Protein AF-A0A9E6ZJA0-F1 (afdb_monomer_lite)

Structure (mmCIF, N/CA/C/O backbone):
data_AF-A0A9E6ZJA0-F1
#
_entry.id   AF-A0A9E6ZJA0-F1
#
loop_
_atom_site.group_PDB
_atom_site.id
_atom_site.type_symbol
_atom_site.label_atom_id
_atom_site.label_alt_id
_atom_site.label_comp_id
_atom_site.label_asym_id
_atom_site.label_entity_id
_atom_site.label_seq_id
_atom_site.pdbx_PDB_ins_code
_atom_site.Cartn_x
_atom_site.Cartn_y
_atom_site.Cartn_z
_atom_site.occupancy
_atom_site.B_iso_or_equiv
_atom_site.auth_seq_id
_atom_site.auth_comp_id
_atom_site.auth_asym_id
_atom_site.auth_atom_id
_atom_site.pdbx_PDB_model_num
ATOM 1 N N . MET A 1 1 ? 57.003 -18.122 -49.311 1.00 46.41 1 MET A N 1
ATOM 2 C CA . MET A 1 1 ? 56.482 -16.738 -49.255 1.00 46.41 1 MET A CA 1
ATOM 3 C C . MET A 1 1 ? 54.971 -16.793 -49.379 1.00 46.41 1 MET A C 1
ATOM 5 O O . MET A 1 1 ? 54.481 -17.185 -50.429 1.00 46.41 1 MET A O 1
ATOM 9 N N . ILE A 1 2 ? 54.233 -16.477 -48.312 1.00 55.81 2 ILE A N 1
ATOM 10 C CA . ILE A 1 2 ? 52.779 -16.294 -48.418 1.00 55.81 2 ILE A CA 1
ATOM 11 C C . ILE A 1 2 ? 52.575 -15.003 -49.224 1.00 55.81 2 ILE A C 1
ATOM 13 O O . ILE A 1 2 ? 53.172 -13.986 -48.861 1.00 55.81 2 ILE A O 1
ATOM 17 N N . PRO A 1 3 ? 51.818 -15.018 -50.333 1.00 56.03 3 PRO A N 1
ATOM 18 C CA . PRO A 1 3 ? 51.667 -13.834 -51.165 1.00 56.03 3 PRO A CA 1
ATOM 19 C C . PRO A 1 3 ? 51.008 -12.718 -50.347 1.00 56.03 3 PRO A C 1
ATOM 21 O O . PRO A 1 3 ? 49.941 -12.914 -49.764 1.00 56.03 3 PRO A O 1
ATOM 24 N N . LEU A 1 4 ? 51.641 -11.539 -50.311 1.00 57.25 4 LEU A N 1
ATOM 25 C CA . LEU A 1 4 ? 51.172 -10.354 -49.574 1.00 57.25 4 LEU A CA 1
ATOM 26 C C . LEU A 1 4 ? 49.698 -10.026 -49.897 1.00 57.25 4 LEU A C 1
ATOM 28 O O . LEU A 1 4 ? 48.937 -9.599 -49.032 1.00 57.25 4 LEU A O 1
ATOM 32 N N . SER A 1 5 ? 49.269 -10.303 -51.132 1.00 59.22 5 SER A N 1
ATOM 33 C CA . SER A 1 5 ? 47.895 -10.121 -51.607 1.00 59.22 5 SER A CA 1
ATOM 34 C C . SER A 1 5 ? 46.865 -11.015 -50.904 1.00 59.22 5 SER A C 1
ATOM 36 O O . SER A 1 5 ? 45.734 -10.574 -50.698 1.00 59.22 5 SER A O 1
ATOM 38 N N . ALA A 1 6 ? 47.231 -12.230 -50.482 1.00 58.88 6 ALA A N 1
ATOM 39 C CA . ALA A 1 6 ? 46.347 -13.116 -49.720 1.00 58.88 6 ALA A CA 1
ATOM 40 C C . ALA A 1 6 ? 46.168 -12.631 -48.271 1.00 58.88 6 ALA A C 1
ATOM 42 O O . ALA A 1 6 ? 45.071 -12.714 -47.721 1.00 58.88 6 ALA A O 1
ATOM 43 N N . VAL A 1 7 ? 47.213 -12.042 -47.681 1.00 60.38 7 VAL A N 1
ATOM 44 C CA . VAL A 1 7 ? 47.170 -11.462 -46.328 1.00 60.38 7 VAL A CA 1
ATOM 45 C C . VAL A 1 7 ? 46.269 -10.218 -46.294 1.00 60.38 7 VAL A C 1
ATOM 47 O O . VAL A 1 7 ? 45.376 -10.132 -45.451 1.00 60.38 7 VAL A O 1
ATOM 50 N N . PHE A 1 8 ? 46.402 -9.301 -47.261 1.00 60.31 8 PHE A N 1
ATOM 51 C CA . PHE A 1 8 ? 45.548 -8.103 -47.357 1.00 60.31 8 PHE A CA 1
ATOM 52 C C . PHE A 1 8 ? 44.067 -8.417 -47.629 1.00 60.31 8 PHE A C 1
ATOM 54 O O . PHE A 1 8 ? 43.180 -7.737 -47.106 1.00 60.31 8 PHE A O 1
ATOM 61 N N . LYS A 1 9 ? 43.773 -9.460 -48.419 1.00 62.06 9 LYS A N 1
ATOM 62 C CA . LYS A 1 9 ? 42.392 -9.873 -48.723 1.00 62.06 9 LYS A CA 1
ATOM 63 C C . LYS A 1 9 ? 41.687 -10.448 -47.488 1.00 62.06 9 LYS A C 1
ATOM 65 O O . LYS A 1 9 ? 40.522 -10.130 -47.253 1.00 62.06 9 LYS A O 1
ATOM 70 N N . ASN A 1 10 ? 42.418 -11.199 -46.663 1.00 66.88 10 ASN A N 1
ATOM 71 C CA . ASN A 1 10 ? 41.922 -11.741 -45.397 1.00 66.88 10 ASN A CA 1
ATOM 72 C C . ASN A 1 10 ? 41.727 -10.650 -44.332 1.00 66.88 10 ASN A C 1
ATOM 74 O O . ASN A 1 10 ? 40.734 -10.680 -43.613 1.00 66.88 10 ASN A O 1
ATOM 78 N N . ILE A 1 11 ? 42.596 -9.633 -44.283 1.00 74.69 11 ILE A N 1
ATOM 79 C CA . ILE A 1 11 ? 42.425 -8.471 -43.389 1.00 74.69 11 ILE A CA 1
ATOM 80 C C . ILE A 1 11 ? 41.169 -7.670 -43.755 1.00 74.69 11 ILE A C 1
ATOM 82 O O . ILE A 1 11 ? 40.387 -7.312 -42.875 1.00 74.69 11 ILE A O 1
ATOM 86 N N . LYS A 1 12 ? 40.935 -7.425 -45.052 1.00 75.00 12 LYS A N 1
ATOM 87 C CA . LYS A 1 12 ? 39.738 -6.710 -45.521 1.00 75.00 12 LYS A CA 1
ATOM 88 C C . LYS A 1 12 ? 38.454 -7.479 -45.190 1.00 75.00 12 LYS A C 1
ATOM 90 O O . LYS A 1 12 ? 37.475 -6.864 -44.779 1.00 75.00 12 LYS A O 1
ATOM 95 N N . LEU A 1 13 ? 38.458 -8.807 -45.334 1.00 78.19 13 LEU A N 1
ATOM 96 C CA . LEU A 1 13 ? 37.321 -9.657 -44.968 1.00 78.19 13 LEU A CA 1
ATOM 97 C C . LEU A 1 13 ? 37.060 -9.631 -43.451 1.00 78.19 13 LEU A C 1
ATOM 99 O O . LEU A 1 13 ? 35.929 -9.388 -43.034 1.00 78.19 13 LEU A O 1
ATOM 103 N N . SER A 1 14 ? 38.101 -9.798 -42.630 1.00 79.75 14 SER A N 1
ATOM 104 C CA . SER A 1 14 ? 37.996 -9.723 -41.166 1.00 79.75 14 SER A CA 1
ATOM 105 C C . SER A 1 14 ? 37.494 -8.359 -40.689 1.00 79.75 14 SER A C 1
ATOM 107 O O . SER A 1 14 ? 36.664 -8.299 -39.785 1.00 79.75 14 SER A O 1
ATOM 109 N N . PHE A 1 15 ? 37.921 -7.266 -41.330 1.00 86.50 15 PHE A N 1
ATOM 110 C CA . PHE A 1 15 ? 37.422 -5.922 -41.039 1.00 86.50 15 PHE A CA 1
ATOM 111 C C . PHE A 1 15 ? 35.909 -5.802 -41.274 1.00 86.50 15 PHE A C 1
ATOM 113 O O . PHE A 1 15 ? 35.199 -5.309 -40.403 1.00 86.50 15 PHE A O 1
ATOM 120 N N . TRP A 1 16 ? 35.393 -6.302 -42.403 1.00 87.06 16 TRP A N 1
ATOM 121 C CA . TRP A 1 16 ? 33.950 -6.284 -42.683 1.00 87.06 16 TRP A CA 1
ATOM 122 C C . TRP A 1 16 ? 33.142 -7.150 -41.712 1.00 87.06 16 TRP A C 1
ATOM 124 O O . TRP A 1 16 ? 32.035 -6.764 -41.333 1.00 87.06 16 TRP A O 1
ATOM 134 N N . ILE A 1 17 ? 33.693 -8.284 -41.271 1.00 86.00 17 ILE A N 1
ATOM 135 C CA . ILE A 1 17 ? 33.058 -9.145 -40.261 1.00 86.00 17 ILE A CA 1
ATOM 136 C C . ILE A 1 17 ? 32.981 -8.416 -38.914 1.00 86.00 17 ILE A C 1
ATOM 138 O O . ILE A 1 17 ? 31.901 -8.324 -38.331 1.00 86.00 17 ILE A O 1
ATOM 142 N N . VAL A 1 18 ? 34.091 -7.836 -38.446 1.00 88.62 18 VAL A N 1
ATOM 143 C CA . VAL A 1 18 ? 34.135 -7.067 -37.189 1.00 88.62 18 VAL A CA 1
ATOM 144 C C . VAL A 1 18 ? 33.213 -5.848 -37.257 1.00 88.62 18 VAL A C 1
ATOM 146 O O . VAL A 1 18 ? 32.468 -5.595 -36.313 1.00 88.62 18 VAL A O 1
ATOM 149 N N . LEU A 1 19 ? 33.194 -5.137 -38.387 1.00 91.44 19 LEU A N 1
ATOM 150 C CA . LEU A 1 19 ? 32.303 -3.99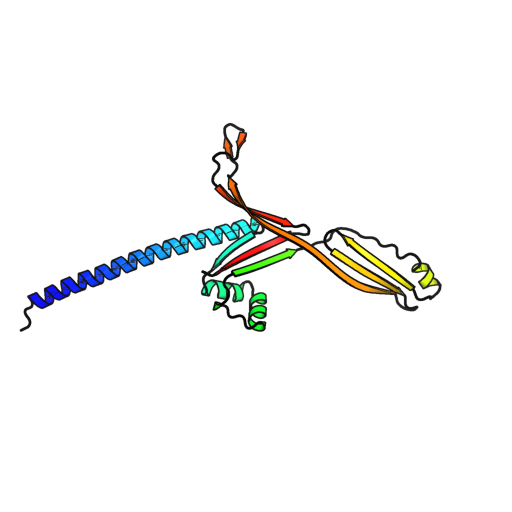8 -38.606 1.00 91.44 19 LEU A CA 1
ATOM 151 C C . LEU A 1 19 ? 30.828 -4.420 -38.569 1.00 91.44 19 LEU A C 1
ATOM 153 O O . LEU A 1 19 ? 30.016 -3.750 -37.939 1.00 91.44 19 LEU A O 1
ATOM 157 N N . SER A 1 20 ? 30.481 -5.553 -39.183 1.00 86.69 20 SER A N 1
ATOM 158 C CA . SER A 1 20 ? 29.110 -6.081 -39.166 1.00 86.69 20 SER A CA 1
ATOM 159 C C . SER A 1 20 ? 28.668 -6.471 -37.752 1.00 86.69 20 SER A C 1
ATOM 161 O O . SER A 1 20 ? 27.558 -6.135 -37.340 1.00 86.69 20 SER A O 1
ATOM 163 N N . ILE A 1 21 ? 29.548 -7.114 -36.974 1.00 90.75 21 ILE A N 1
ATOM 164 C CA . ILE A 1 21 ? 29.293 -7.444 -35.562 1.00 90.75 21 ILE A CA 1
ATOM 165 C C . ILE A 1 21 ? 29.108 -6.164 -34.736 1.00 90.75 21 ILE A C 1
ATOM 167 O O . ILE A 1 21 ? 28.157 -6.074 -33.957 1.00 90.75 21 ILE A O 1
ATOM 171 N N . ALA A 1 22 ? 29.967 -5.161 -34.938 1.00 89.88 22 ALA A N 1
ATOM 172 C CA . ALA A 1 22 ? 29.883 -3.881 -34.242 1.00 89.88 22 ALA A CA 1
ATOM 173 C C . ALA A 1 22 ? 28.570 -3.144 -34.553 1.00 89.88 22 ALA A C 1
ATOM 175 O O . ALA A 1 22 ? 27.916 -2.656 -33.633 1.00 89.88 22 ALA A O 1
ATOM 176 N N . ILE A 1 23 ? 28.138 -3.124 -35.819 1.00 92.19 23 ILE A N 1
ATOM 177 C CA . ILE A 1 23 ? 26.865 -2.515 -36.236 1.00 92.19 23 ILE A CA 1
ATOM 178 C C . ILE A 1 23 ? 25.678 -3.219 -35.565 1.00 92.19 23 ILE A C 1
ATOM 180 O O . ILE A 1 23 ? 24.815 -2.554 -34.992 1.00 92.19 23 ILE A O 1
ATOM 184 N N . VAL A 1 24 ? 25.636 -4.556 -35.585 1.00 91.44 24 VAL A N 1
ATOM 185 C CA . VAL A 1 24 ? 24.548 -5.326 -34.952 1.00 91.44 24 VAL A CA 1
ATOM 186 C C . VAL A 1 24 ? 24.507 -5.093 -33.442 1.00 91.44 24 VAL A C 1
ATOM 188 O O . VAL A 1 24 ? 23.425 -4.924 -32.876 1.00 91.44 24 VAL A O 1
ATOM 191 N N . TRP A 1 25 ? 25.670 -5.058 -32.787 1.00 93.38 25 TRP A N 1
ATOM 192 C CA . TRP A 1 25 ? 25.763 -4.773 -31.357 1.00 93.38 25 TRP A CA 1
ATOM 193 C C . TRP A 1 25 ? 25.255 -3.366 -31.031 1.00 93.38 25 TRP A C 1
ATOM 195 O O . TRP A 1 25 ? 24.438 -3.212 -30.127 1.00 93.38 25 TRP A O 1
ATOM 205 N N . PHE A 1 26 ? 25.639 -2.364 -31.827 1.00 92.69 26 PHE A N 1
ATOM 206 C CA . PHE A 1 26 ? 25.205 -0.980 -31.637 1.00 92.69 26 PHE A CA 1
ATOM 207 C C . PHE A 1 26 ? 23.689 -0.814 -31.809 1.00 92.69 26 PHE A C 1
ATOM 209 O O . PHE A 1 26 ? 23.050 -0.111 -31.030 1.00 92.69 26 PHE A O 1
ATOM 216 N N . ILE A 1 27 ? 23.088 -1.498 -32.789 1.00 91.75 27 ILE A N 1
ATOM 217 C CA . ILE A 1 27 ? 21.630 -1.478 -32.995 1.00 91.75 27 ILE A CA 1
ATOM 218 C C . ILE A 1 27 ? 20.907 -2.106 -31.798 1.00 91.75 27 ILE A C 1
ATOM 220 O O . ILE A 1 27 ? 19.935 -1.531 -31.304 1.00 91.75 27 ILE A O 1
ATOM 224 N N . LYS A 1 28 ? 21.381 -3.261 -31.312 1.00 91.00 28 LYS A N 1
ATOM 225 C CA . LYS A 1 28 ? 20.793 -3.924 -30.137 1.00 91.00 28 L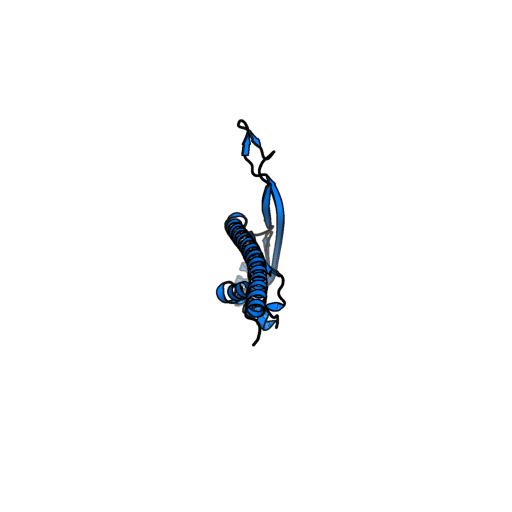YS A CA 1
ATOM 226 C C . LYS A 1 28 ? 20.926 -3.075 -28.874 1.00 91.00 28 LYS A C 1
ATOM 228 O O . LYS A 1 28 ? 19.946 -2.922 -28.150 1.00 91.00 28 LYS A O 1
ATOM 233 N N . ASP A 1 29 ? 22.100 -2.498 -28.634 1.00 91.00 29 ASP A N 1
ATOM 234 C CA . ASP A 1 29 ? 22.351 -1.617 -27.489 1.00 91.00 29 ASP A CA 1
ATOM 235 C C . ASP A 1 29 ? 21.459 -0.366 -27.538 1.00 91.00 29 ASP A C 1
ATOM 237 O O . ASP A 1 29 ? 20.836 0.017 -26.547 1.00 91.00 29 ASP A O 1
ATOM 241 N N . TYR A 1 30 ? 21.303 0.227 -28.724 1.00 91.56 30 TYR A N 1
ATOM 242 C CA . TYR A 1 30 ? 20.422 1.373 -28.924 1.00 91.56 30 TYR A CA 1
ATOM 243 C C . TYR A 1 30 ? 18.945 1.039 -28.660 1.00 91.56 30 TYR A C 1
ATOM 245 O O . TYR A 1 30 ? 18.252 1.795 -27.974 1.00 91.56 30 TYR A O 1
ATOM 253 N N . GLN A 1 31 ? 18.461 -0.107 -29.152 1.00 90.56 31 GLN A N 1
ATOM 254 C CA . GLN A 1 31 ? 17.100 -0.577 -28.868 1.00 90.56 31 GLN A CA 1
ATOM 255 C C . GLN A 1 31 ? 16.888 -0.805 -27.367 1.00 90.56 31 GLN A C 1
ATOM 257 O O . GLN A 1 31 ? 15.892 -0.333 -26.814 1.00 90.56 31 GLN A O 1
ATOM 262 N N . HIS A 1 32 ? 17.854 -1.437 -26.698 1.00 88.62 32 HIS A N 1
ATOM 263 C CA . HIS A 1 32 ? 17.796 -1.685 -25.260 1.00 88.62 32 HIS A CA 1
ATOM 264 C C . HIS A 1 32 ? 17.711 -0.382 -24.451 1.00 88.62 32 HIS A C 1
ATOM 266 O O . HIS A 1 32 ? 16.842 -0.243 -23.590 1.00 88.62 32 HIS A O 1
ATOM 272 N N . LYS A 1 33 ? 18.534 0.618 -24.790 1.00 88.81 33 LYS A N 1
ATOM 273 C CA . LYS A 1 33 ? 18.505 1.947 -24.153 1.00 88.81 33 LYS A CA 1
ATOM 274 C C . LYS A 1 33 ? 17.154 2.639 -24.303 1.00 88.81 33 LYS A C 1
ATOM 276 O O . LYS A 1 33 ? 16.653 3.236 -23.352 1.00 88.81 33 LYS A O 1
ATOM 281 N N . ILE A 1 34 ? 16.533 2.551 -25.480 1.00 90.44 34 ILE A N 1
ATOM 282 C CA . ILE A 1 34 ? 15.198 3.124 -25.700 1.00 90.44 34 ILE A CA 1
ATOM 283 C C . ILE A 1 34 ? 14.155 2.448 -24.804 1.00 90.44 34 ILE A C 1
ATOM 285 O O . ILE A 1 34 ? 13.274 3.126 -24.269 1.00 90.44 34 ILE A O 1
ATOM 289 N N . GLU A 1 35 ? 14.218 1.127 -24.654 1.00 88.94 35 GLU A N 1
ATOM 290 C CA . GLU A 1 35 ? 13.301 0.382 -23.789 1.00 88.94 35 GLU A CA 1
ATOM 291 C C . GLU A 1 35 ? 13.492 0.725 -22.310 1.00 88.94 35 GLU A C 1
ATOM 293 O O . GLU A 1 35 ? 12.502 0.951 -21.608 1.00 88.94 35 GLU A O 1
ATOM 298 N N . GLU A 1 36 ? 14.737 0.838 -21.844 1.00 87.12 36 GLU A N 1
ATOM 299 C CA . GLU A 1 36 ? 15.029 1.252 -20.468 1.00 87.12 36 GLU A CA 1
ATOM 300 C C . GLU A 1 36 ? 14.517 2.665 -20.173 1.00 87.12 36 GLU A C 1
ATOM 302 O O . GLU A 1 36 ? 13.798 2.857 -19.192 1.00 87.12 36 GLU A O 1
ATOM 307 N N . LEU A 1 37 ? 14.766 3.627 -21.068 1.00 87.75 37 LEU A N 1
ATOM 308 C CA . LEU A 1 37 ? 14.259 4.996 -20.924 1.00 87.75 37 LEU A CA 1
ATOM 309 C C . LEU A 1 37 ? 12.725 5.049 -20.908 1.00 87.75 37 LEU A C 1
ATOM 311 O O . LEU A 1 37 ? 12.125 5.836 -20.169 1.00 87.75 37 LEU A O 1
ATOM 315 N N . LYS A 1 38 ? 12.057 4.211 -21.714 1.00 87.75 38 LYS A N 1
ATOM 316 C CA . LYS A 1 38 ? 10.590 4.095 -21.690 1.00 87.75 38 LYS A CA 1
ATOM 317 C C . LYS A 1 38 ? 10.101 3.565 -20.341 1.00 87.75 38 LYS A C 1
ATOM 319 O O . LYS A 1 38 ? 9.155 4.140 -19.801 1.00 87.75 38 LYS A O 1
ATOM 324 N N . ARG A 1 39 ? 10.744 2.527 -19.795 1.00 89.81 39 ARG A N 1
ATOM 325 C CA . ARG A 1 39 ? 10.425 1.955 -18.475 1.00 89.81 39 ARG A CA 1
ATOM 326 C C . ARG A 1 39 ? 10.615 2.984 -17.366 1.00 89.81 39 ARG A C 1
ATOM 328 O O . ARG A 1 39 ? 9.698 3.200 -16.583 1.00 89.81 39 ARG A O 1
ATOM 335 N N . GLU A 1 40 ? 11.763 3.650 -17.312 1.00 87.25 40 GLU A N 1
ATOM 336 C CA . GLU A 1 40 ? 12.042 4.666 -16.287 1.00 87.25 40 GLU A CA 1
ATOM 337 C C . GLU A 1 40 ? 11.020 5.800 -16.334 1.00 87.25 40 GLU A C 1
ATOM 339 O O . GLU A 1 40 ? 10.469 6.205 -15.309 1.00 87.25 40 GLU A O 1
ATOM 344 N N . LYS A 1 41 ? 10.681 6.258 -17.544 1.00 87.75 41 LYS A N 1
ATOM 345 C CA . LYS A 1 41 ? 9.633 7.259 -17.739 1.00 87.75 41 LYS A CA 1
ATOM 346 C C . LYS A 1 41 ? 8.269 6.768 -17.249 1.00 87.75 41 LYS A C 1
ATOM 348 O O . LYS A 1 41 ? 7.528 7.563 -16.672 1.00 87.75 41 LYS A O 1
ATOM 353 N N . GLN A 1 42 ? 7.923 5.500 -17.475 1.00 87.69 42 GLN A N 1
ATOM 354 C CA . GLN A 1 42 ? 6.681 4.901 -16.973 1.00 87.69 42 GLN A CA 1
ATOM 355 C C . GLN A 1 42 ? 6.684 4.790 -15.444 1.00 87.69 42 GLN A C 1
ATOM 357 O O . GLN A 1 42 ? 5.729 5.243 -14.818 1.00 87.69 42 GLN A O 1
ATOM 362 N N . ASN A 1 43 ? 7.766 4.298 -14.838 1.00 88.44 43 ASN A N 1
ATOM 363 C CA . ASN A 1 43 ? 7.910 4.206 -13.382 1.00 88.44 43 ASN A CA 1
ATOM 364 C C . ASN A 1 43 ? 7.810 5.588 -12.724 1.00 88.44 43 ASN A C 1
ATOM 366 O O . ASN A 1 43 ? 7.072 5.761 -11.757 1.00 88.44 43 ASN A O 1
ATOM 370 N N . LEU A 1 44 ? 8.468 6.605 -13.291 1.00 86.38 44 LEU A N 1
ATOM 371 C CA . LEU A 1 44 ? 8.386 7.979 -12.795 1.00 86.38 44 LEU A CA 1
ATOM 372 C C . LEU A 1 44 ? 6.970 8.559 -12.939 1.00 86.38 44 LEU A C 1
ATOM 374 O O . LEU A 1 44 ? 6.499 9.283 -12.063 1.00 86.38 44 LEU A O 1
ATOM 378 N N . GLN A 1 45 ? 6.264 8.240 -14.029 1.00 84.12 45 GLN A N 1
ATOM 379 C CA . GLN A 1 45 ? 4.853 8.606 -14.173 1.00 84.12 45 GLN A CA 1
ATOM 380 C C . GLN A 1 45 ? 3.978 7.921 -13.122 1.00 84.12 45 GLN A C 1
ATOM 382 O O . GLN A 1 45 ? 3.100 8.573 -12.564 1.00 84.12 45 GLN A O 1
ATOM 387 N N . SER A 1 46 ? 4.218 6.644 -12.834 1.00 83.44 46 SER A N 1
ATOM 388 C CA . SER A 1 46 ? 3.509 5.902 -11.793 1.00 83.44 46 SER A CA 1
ATOM 389 C C . SER A 1 46 ? 3.782 6.443 -10.393 1.00 83.44 46 SER A C 1
ATOM 391 O O . SER A 1 46 ? 2.846 6.579 -9.616 1.00 83.44 46 SER A O 1
ATOM 393 N N . LEU A 1 47 ? 5.021 6.836 -10.088 1.00 84.25 47 LEU A N 1
ATOM 394 C CA . LEU A 1 47 ? 5.361 7.496 -8.824 1.00 84.25 47 LEU A CA 1
ATOM 395 C C . LEU A 1 47 ? 4.593 8.812 -8.653 1.00 84.25 47 LEU A C 1
ATOM 397 O O . LEU A 1 47 ? 3.966 9.025 -7.624 1.00 84.25 47 LEU A O 1
ATOM 401 N N . ARG A 1 48 ? 4.519 9.642 -9.701 1.00 80.50 48 ARG A N 1
ATOM 402 C CA . ARG A 1 48 ? 3.697 10.871 -9.674 1.00 80.50 48 ARG A CA 1
ATOM 403 C C . ARG A 1 48 ? 2.197 10.587 -9.542 1.00 80.50 48 ARG A C 1
ATOM 405 O O . ARG A 1 48 ? 1.455 11.393 -8.982 1.00 80.50 48 ARG A O 1
ATOM 412 N N . ARG A 1 49 ? 1.718 9.462 -10.087 1.00 79.44 49 ARG A N 1
ATOM 413 C CA . ARG A 1 49 ? 0.335 9.005 -9.874 1.00 79.44 49 ARG A CA 1
ATOM 414 C C . ARG A 1 49 ? 0.113 8.550 -8.437 1.00 79.44 49 ARG A C 1
ATOM 416 O O . ARG A 1 49 ? -0.992 8.748 -7.950 1.00 79.44 49 ARG A O 1
ATOM 423 N N . SER A 1 50 ? 1.133 8.037 -7.753 1.00 82.94 50 SER A N 1
ATOM 424 C CA . SER A 1 50 ? 1.045 7.668 -6.337 1.00 82.94 50 SER A CA 1
ATOM 425 C C . SER A 1 50 ? 0.564 8.834 -5.485 1.00 82.94 50 SER A C 1
ATOM 427 O O . SER A 1 50 ? -0.413 8.699 -4.757 1.00 82.94 50 SER A O 1
ATOM 429 N N . ASP A 1 51 ? 1.166 10.009 -5.670 1.00 76.62 51 ASP A N 1
ATOM 430 C CA . ASP A 1 51 ? 0.863 11.189 -4.852 1.00 76.62 51 ASP A CA 1
ATOM 431 C C . ASP A 1 51 ? -0.581 11.690 -5.031 1.00 76.62 51 ASP A C 1
ATOM 433 O O . ASP A 1 51 ? -1.163 12.276 -4.122 1.00 76.62 51 ASP A O 1
ATOM 437 N N . SER A 1 52 ? -1.181 11.457 -6.204 1.00 77.25 52 SER A N 1
ATOM 438 C CA . SER A 1 52 ? -2.522 11.960 -6.548 1.00 77.25 52 SER A CA 1
ATOM 439 C C . SER A 1 52 ? -3.626 10.909 -6.435 1.00 77.25 52 SER A C 1
ATOM 441 O O . SER A 1 52 ? -4.739 11.220 -6.013 1.00 77.25 52 SER A O 1
ATOM 443 N N . LEU A 1 53 ? -3.334 9.668 -6.815 1.00 77.69 53 LEU A N 1
ATOM 444 C CA . LEU A 1 53 ? -4.293 8.568 -6.913 1.00 77.69 53 LEU A CA 1
ATOM 445 C C . LEU A 1 53 ? -4.091 7.510 -5.825 1.00 77.69 53 LEU A C 1
ATOM 447 O O . LEU A 1 53 ? -4.860 6.553 -5.778 1.00 77.69 53 LEU A O 1
ATOM 451 N N . ASN A 1 54 ? -3.083 7.670 -4.955 1.00 81.75 54 ASN A N 1
ATOM 452 C CA . ASN A 1 54 ? -2.670 6.673 -3.962 1.00 81.75 54 ASN A CA 1
ATOM 453 C C . ASN A 1 54 ? -2.377 5.304 -4.613 1.00 81.75 54 ASN A C 1
ATOM 455 O O . ASN A 1 54 ? -2.572 4.259 -3.996 1.00 81.75 54 ASN A O 1
ATOM 459 N N . TYR A 1 55 ? -1.957 5.309 -5.884 1.00 83.62 55 TYR A N 1
ATOM 460 C CA . TYR A 1 55 ? -1.650 4.122 -6.677 1.00 83.62 55 TYR A CA 1
ATOM 461 C C . TYR A 1 55 ? -0.341 4.304 -7.440 1.00 83.62 55 TYR A C 1
ATOM 463 O O . TYR A 1 55 ? -0.210 5.256 -8.216 1.00 83.62 55 TYR A O 1
ATOM 471 N N . ALA A 1 56 ? 0.572 3.346 -7.309 1.00 85.25 56 ALA A N 1
ATOM 472 C CA . ALA A 1 56 ? 1.776 3.272 -8.126 1.00 85.25 56 ALA A CA 1
ATOM 473 C C . ALA A 1 56 ? 1.970 1.865 -8.686 1.00 85.25 56 ALA A C 1
ATOM 475 O O . ALA A 1 56 ? 1.826 0.882 -7.968 1.00 85.25 56 ALA A O 1
ATOM 476 N N . GLU A 1 57 ? 2.370 1.776 -9.950 1.00 86.19 57 GLU A N 1
ATOM 477 C CA . GLU A 1 57 ? 2.795 0.528 -10.577 1.00 86.19 57 GLU A CA 1
ATOM 478 C C . GLU A 1 57 ? 4.172 0.701 -11.209 1.00 86.19 57 GLU A C 1
ATOM 480 O O . GLU A 1 57 ? 4.344 1.512 -12.122 1.00 86.19 57 GLU A O 1
ATOM 485 N N . GLN A 1 58 ? 5.158 -0.033 -10.706 1.00 86.75 58 GLN A N 1
ATOM 486 C CA . GLN A 1 58 ? 6.543 0.058 -11.150 1.00 86.75 58 GLN A CA 1
ATOM 487 C C . GLN A 1 58 ? 7.013 -1.282 -11.697 1.00 86.75 58 GLN A C 1
ATOM 489 O O . GLN A 1 58 ? 6.664 -2.335 -11.171 1.00 86.75 58 GLN A O 1
ATOM 494 N N . THR A 1 59 ? 7.826 -1.241 -12.747 1.00 88.38 59 THR A N 1
ATOM 495 C CA . THR A 1 59 ? 8.511 -2.424 -13.272 1.00 88.38 59 THR A CA 1
ATOM 496 C C . THR A 1 59 ? 9.992 -2.327 -12.940 1.00 88.38 59 THR A C 1
ATOM 498 O O . THR A 1 59 ? 10.660 -1.410 -13.422 1.00 88.38 59 THR A O 1
ATOM 501 N N . LEU A 1 60 ? 10.497 -3.243 -12.114 1.00 87.25 60 LEU A N 1
ATOM 502 C CA . LEU A 1 60 ? 11.873 -3.240 -11.610 1.00 87.25 60 LEU A CA 1
ATOM 503 C C . LEU A 1 60 ? 12.649 -4.452 -12.141 1.00 87.25 60 LEU A C 1
ATOM 505 O O . LEU A 1 60 ? 12.118 -5.556 -12.252 1.00 87.25 60 LEU A O 1
ATOM 509 N N . SER A 1 61 ? 13.926 -4.256 -12.455 1.00 86.69 61 SER A N 1
ATOM 510 C CA . SER A 1 61 ? 14.882 -5.342 -12.688 1.00 86.69 61 SER A CA 1
ATOM 511 C C . SER A 1 61 ? 15.207 -6.072 -11.384 1.00 86.69 61 SER A C 1
ATOM 513 O O . SER A 1 61 ? 14.928 -5.587 -10.290 1.00 86.69 61 SER A O 1
ATOM 515 N N . GLN A 1 62 ? 15.857 -7.233 -11.473 1.00 83.62 62 GLN A N 1
ATOM 516 C CA . GLN A 1 62 ? 16.220 -8.008 -10.285 1.00 83.62 62 GLN A CA 1
ATOM 517 C C . GLN A 1 62 ? 17.128 -7.241 -9.307 1.00 83.62 62 GLN A C 1
ATOM 519 O O . GLN A 1 62 ? 16.979 -7.399 -8.097 1.00 83.62 62 GLN A O 1
ATOM 524 N N . ARG A 1 63 ? 18.040 -6.400 -9.814 1.00 88.00 63 ARG A N 1
ATOM 525 C CA . ARG A 1 63 ? 18.908 -5.563 -8.974 1.00 88.00 63 ARG A CA 1
ATOM 526 C C . ARG A 1 63 ? 18.109 -4.468 -8.271 1.00 88.00 63 ARG A C 1
ATOM 528 O O . ARG A 1 63 ? 18.188 -4.353 -7.056 1.00 88.00 63 ARG A O 1
ATOM 535 N N . GLU A 1 64 ? 17.285 -3.739 -9.021 1.00 85.00 64 GLU A N 1
ATOM 536 C CA . GLU A 1 64 ? 16.411 -2.686 -8.480 1.00 85.00 64 GLU A CA 1
ATOM 537 C C . GLU A 1 64 ? 15.406 -3.248 -7.464 1.00 85.00 64 GLU A C 1
ATOM 539 O O . GLU A 1 64 ? 15.117 -2.613 -6.456 1.00 85.00 64 GLU A O 1
ATOM 544 N N . LEU A 1 65 ? 14.900 -4.463 -7.694 1.00 86.12 65 LEU A N 1
ATOM 545 C CA . LEU A 1 65 ? 14.016 -5.159 -6.762 1.00 86.12 65 LEU A CA 1
ATOM 546 C C . LEU A 1 65 ? 14.744 -5.523 -5.456 1.00 86.12 65 LEU A C 1
ATOM 548 O O . LEU A 1 65 ? 14.170 -5.388 -4.378 1.00 86.12 65 LEU A O 1
ATOM 552 N N . SER A 1 66 ? 16.007 -5.952 -5.540 1.00 86.19 66 SER A N 1
ATOM 553 C CA . SER A 1 66 ? 16.845 -6.200 -4.360 1.00 86.19 66 SER A CA 1
ATOM 554 C C . SER A 1 66 ? 17.091 -4.915 -3.567 1.00 86.19 66 SER A C 1
ATOM 556 O O . SER A 1 66 ? 16.925 -4.909 -2.351 1.00 86.19 66 SER A O 1
ATOM 558 N N . GLU A 1 67 ? 17.438 -3.822 -4.250 1.00 87.88 67 GLU A N 1
ATOM 559 C CA . GLU A 1 67 ? 17.635 -2.505 -3.628 1.00 87.88 67 GLU A CA 1
ATOM 560 C C . GLU A 1 67 ? 16.332 -1.992 -2.988 1.00 87.88 67 GLU A C 1
ATOM 562 O O . GLU A 1 67 ? 16.348 -1.466 -1.874 1.00 87.88 67 GLU A O 1
ATOM 567 N N . TYR A 1 68 ? 15.183 -2.202 -3.641 1.00 87.06 68 TYR A N 1
ATOM 568 C CA . TYR A 1 68 ? 13.870 -1.863 -3.091 1.00 87.06 68 TYR A CA 1
ATOM 569 C C . TYR A 1 68 ? 13.608 -2.571 -1.754 1.00 87.06 68 TYR A C 1
ATOM 571 O O . TYR A 1 68 ? 13.221 -1.920 -0.781 1.00 87.06 68 TYR A O 1
ATOM 579 N N . PHE A 1 69 ? 13.846 -3.882 -1.669 1.00 87.25 69 PHE A N 1
ATOM 580 C CA . PHE A 1 69 ? 13.664 -4.614 -0.414 1.00 87.25 69 PHE A CA 1
ATOM 581 C C . PHE A 1 69 ? 14.659 -4.176 0.659 1.00 87.25 69 PHE A C 1
ATOM 583 O O . PHE A 1 69 ? 14.249 -3.917 1.786 1.00 87.25 69 PHE A O 1
ATOM 590 N N . GLN A 1 70 ? 15.926 -3.988 0.293 1.00 86.81 70 GLN A N 1
ATOM 591 C CA . GLN A 1 70 ? 16.969 -3.618 1.244 1.00 86.81 70 GLN A CA 1
ATOM 592 C C . GLN A 1 70 ? 16.744 -2.227 1.858 1.00 86.81 70 GLN A C 1
ATOM 594 O O . GLN A 1 70 ? 16.893 -2.055 3.072 1.00 86.81 70 GLN A O 1
ATOM 599 N N . TYR A 1 71 ? 16.387 -1.236 1.032 1.00 87.19 71 TYR A N 1
ATOM 600 C CA . TYR A 1 71 ? 16.356 0.172 1.440 1.00 87.19 71 TYR A CA 1
ATOM 601 C C . TYR A 1 71 ? 14.953 0.732 1.683 1.00 87.19 71 TYR A C 1
ATOM 603 O O . TYR A 1 71 ? 14.797 1.599 2.540 1.00 87.19 71 TYR A O 1
ATOM 611 N N . GLN A 1 72 ? 13.934 0.278 0.947 1.00 83.12 72 GLN A N 1
ATOM 612 C CA . GLN A 1 72 ? 12.576 0.835 1.048 1.00 83.12 72 GLN A CA 1
ATOM 613 C C . GLN A 1 72 ? 11.613 -0.067 1.824 1.00 83.12 72 GLN A C 1
ATOM 615 O O . GLN A 1 72 ? 10.713 0.445 2.487 1.00 83.12 72 GLN A O 1
ATOM 620 N N . ASN A 1 73 ? 11.778 -1.393 1.760 1.00 84.50 73 ASN A N 1
ATOM 621 C CA . ASN A 1 73 ? 10.829 -2.343 2.348 1.00 84.50 73 ASN A CA 1
ATOM 622 C C . ASN A 1 73 ? 11.516 -3.519 3.065 1.00 84.50 73 ASN A C 1
ATOM 624 O O . ASN A 1 73 ? 11.257 -4.693 2.790 1.00 84.50 73 ASN A O 1
ATOM 628 N N . ASN A 1 74 ? 12.383 -3.175 4.021 1.00 88.25 74 ASN A N 1
ATOM 629 C CA . ASN A 1 74 ? 13.177 -4.134 4.795 1.00 88.25 74 ASN A CA 1
ATOM 630 C C . ASN A 1 74 ? 12.304 -5.120 5.599 1.00 88.25 74 ASN A C 1
ATOM 632 O O . ASN A 1 74 ? 12.671 -6.273 5.812 1.00 88.25 74 ASN A O 1
ATOM 636 N N . ASP A 1 75 ? 11.115 -4.688 6.027 1.00 88.50 75 ASP A N 1
ATOM 637 C CA . ASP A 1 75 ? 10.175 -5.554 6.744 1.00 88.50 75 ASP A CA 1
ATOM 638 C C . ASP A 1 75 ? 9.669 -6.711 5.866 1.00 88.50 75 ASP A C 1
ATOM 640 O O . ASP A 1 75 ? 9.625 -7.864 6.303 1.00 88.50 75 ASP A O 1
ATOM 644 N N . LEU A 1 76 ? 9.351 -6.433 4.597 1.00 85.94 76 LEU A N 1
ATOM 645 C CA . LEU A 1 76 ? 8.966 -7.474 3.648 1.00 85.94 76 LEU A CA 1
ATOM 646 C C . LEU A 1 76 ? 10.137 -8.418 3.346 1.00 85.94 76 LEU A C 1
ATOM 648 O O . LEU A 1 76 ? 9.926 -9.625 3.265 1.00 85.94 76 LEU A O 1
ATOM 652 N N . GLU A 1 77 ? 11.366 -7.905 3.264 1.00 86.62 77 GLU A N 1
ATOM 653 C CA . GLU A 1 77 ? 12.570 -8.734 3.109 1.00 86.62 77 GLU A CA 1
ATOM 654 C C . GLU A 1 77 ? 12.699 -9.770 4.239 1.00 86.62 77 GLU A C 1
ATOM 656 O O . GLU A 1 77 ? 12.877 -10.964 3.986 1.00 86.62 77 GLU A O 1
ATOM 661 N N . LYS A 1 78 ? 12.519 -9.340 5.495 1.00 88.75 78 LYS A N 1
ATOM 662 C CA . LYS A 1 78 ? 12.544 -10.233 6.665 1.00 88.75 78 LYS A CA 1
ATOM 663 C C . LYS A 1 78 ? 11.460 -11.306 6.595 1.00 88.75 78 LYS A C 1
ATOM 665 O O . LYS A 1 78 ? 11.742 -12.472 6.868 1.00 88.75 78 LYS A O 1
ATOM 670 N N . LYS A 1 79 ? 10.240 -10.933 6.196 1.00 88.88 79 LYS A N 1
ATOM 671 C CA . LYS A 1 79 ? 9.112 -11.869 6.036 1.00 88.88 79 LYS A CA 1
ATOM 672 C C . LYS A 1 79 ? 9.371 -12.901 4.938 1.00 88.88 79 LYS A C 1
ATOM 674 O O . LYS A 1 79 ? 9.098 -14.082 5.138 1.00 88.88 79 LYS A O 1
ATOM 679 N N . LEU A 1 80 ? 9.932 -12.477 3.805 1.00 85.31 80 LEU A N 1
ATOM 680 C CA . LEU A 1 80 ? 10.295 -13.369 2.700 1.00 85.31 80 LEU A CA 1
ATOM 681 C C . LEU A 1 80 ? 11.386 -14.361 3.116 1.00 85.31 80 LEU A C 1
ATOM 683 O O . LEU A 1 80 ? 11.261 -15.554 2.835 1.00 85.31 80 LEU A O 1
ATOM 687 N N . ASN A 1 81 ? 12.405 -13.890 3.841 1.00 87.38 81 ASN A N 1
ATOM 688 C CA . ASN A 1 81 ? 13.477 -14.736 4.366 1.00 87.38 81 ASN A CA 1
ATOM 689 C C . ASN A 1 81 ? 12.951 -15.754 5.389 1.00 87.38 81 ASN A C 1
ATOM 691 O O . ASN A 1 81 ? 13.276 -16.935 5.287 1.00 87.38 81 ASN A O 1
ATOM 695 N N . ALA A 1 82 ? 12.080 -15.333 6.314 1.00 90.44 82 ALA A N 1
ATOM 696 C CA . ALA A 1 82 ? 11.433 -16.233 7.272 1.00 90.44 82 ALA A CA 1
ATOM 697 C C . ALA A 1 82 ? 10.576 -17.312 6.580 1.00 90.44 82 ALA A C 1
ATOM 699 O O . ALA A 1 82 ? 10.518 -18.451 7.037 1.00 90.44 82 ALA A O 1
ATOM 700 N N . ALA A 1 83 ? 9.956 -16.973 5.446 1.00 87.31 83 ALA A N 1
ATOM 701 C CA . ALA A 1 83 ? 9.181 -17.897 4.621 1.00 87.31 83 ALA A CA 1
ATOM 702 C C . ALA A 1 83 ? 10.028 -18.696 3.603 1.00 87.31 83 ALA A C 1
ATOM 704 O O . ALA A 1 83 ? 9.468 -19.454 2.811 1.00 87.31 83 ALA A O 1
ATOM 705 N N . ASN A 1 84 ? 11.361 -18.545 3.592 1.00 86.44 84 ASN A N 1
ATOM 706 C CA . ASN A 1 84 ? 12.277 -19.154 2.616 1.00 86.44 84 ASN A CA 1
ATOM 707 C C . ASN A 1 84 ? 11.945 -18.841 1.136 1.00 86.44 84 ASN A C 1
ATOM 709 O O . ASN A 1 84 ? 12.222 -19.638 0.228 1.00 86.44 84 ASN A O 1
ATOM 713 N N . ILE A 1 85 ? 11.373 -17.665 0.861 1.00 76.94 85 ILE A N 1
ATOM 714 C CA . ILE 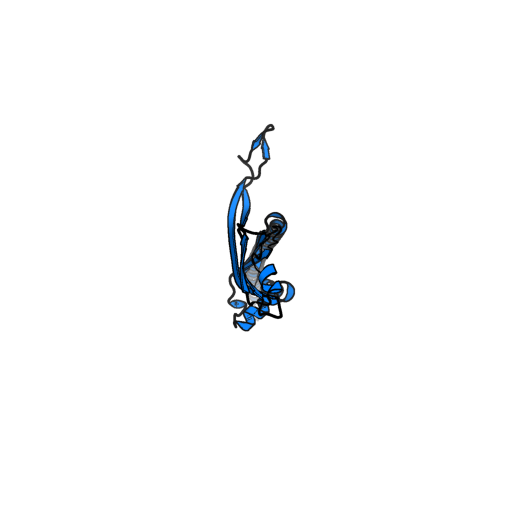A 1 85 ? 11.040 -17.213 -0.495 1.00 76.94 85 ILE A CA 1
ATOM 715 C C . ILE A 1 85 ? 12.229 -16.448 -1.080 1.00 76.94 85 ILE A C 1
ATOM 717 O O . ILE A 1 85 ? 12.577 -15.358 -0.636 1.00 76.94 85 ILE A O 1
ATOM 721 N N . LYS A 1 86 ? 12.850 -17.010 -2.123 1.00 80.75 86 LYS A N 1
ATOM 722 C CA . LYS A 1 86 ? 13.989 -16.386 -2.816 1.00 80.75 86 LYS A CA 1
ATOM 723 C C . LYS A 1 86 ? 13.530 -15.272 -3.763 1.00 80.75 86 LYS A C 1
ATOM 725 O O . LYS A 1 86 ? 12.600 -15.473 -4.541 1.00 80.75 86 LYS A O 1
ATOM 730 N N . LEU A 1 87 ? 14.266 -14.155 -3.799 1.00 78.06 87 LEU A N 1
ATOM 731 C CA . LEU A 1 87 ? 13.989 -12.991 -4.664 1.00 78.06 87 LEU A CA 1
ATOM 732 C C . LEU A 1 87 ? 13.867 -13.327 -6.158 1.00 78.06 87 LEU A C 1
ATOM 734 O O . LEU A 1 87 ? 13.129 -12.682 -6.903 1.00 78.06 87 LEU A O 1
ATOM 738 N N . ASN A 1 88 ? 14.585 -14.347 -6.629 1.00 77.19 88 ASN A N 1
ATOM 739 C CA . ASN A 1 88 ? 14.514 -14.754 -8.028 1.00 77.19 88 ASN A CA 1
ATOM 740 C C . ASN A 1 88 ? 13.149 -15.352 -8.419 1.00 77.19 88 ASN A C 1
ATOM 742 O O . ASN A 1 88 ? 12.803 -15.272 -9.593 1.00 77.19 88 ASN A O 1
ATOM 746 N N . ARG A 1 89 ? 12.381 -15.876 -7.454 1.00 80.81 89 ARG A N 1
ATOM 747 C CA . ARG A 1 89 ? 11.048 -16.477 -7.644 1.00 80.81 89 ARG A CA 1
ATOM 748 C C . ARG A 1 89 ? 9.897 -15.471 -7.550 1.00 80.81 89 ARG A C 1
ATOM 750 O O . ARG A 1 89 ? 8.754 -15.844 -7.774 1.00 80.81 89 ARG A O 1
ATOM 757 N N . ILE A 1 90 ? 10.175 -14.225 -7.172 1.00 80.69 90 ILE A N 1
ATOM 758 C CA . ILE A 1 90 ? 9.152 -13.188 -7.018 1.00 80.69 90 ILE A CA 1
ATOM 759 C C . ILE A 1 90 ? 8.863 -12.578 -8.389 1.00 80.69 90 ILE A C 1
ATOM 761 O O . ILE A 1 90 ? 9.762 -12.010 -9.002 1.00 80.69 90 ILE A O 1
ATOM 765 N N . GLU A 1 91 ? 7.619 -12.676 -8.852 1.00 80.00 91 GLU A N 1
ATOM 766 C CA . GLU A 1 91 ? 7.169 -12.089 -10.126 1.00 80.00 91 GLU A CA 1
ATOM 767 C C . GLU A 1 91 ? 6.472 -10.741 -9.919 1.00 80.00 91 GLU A C 1
ATOM 769 O O . GLU A 1 91 ? 6.682 -9.788 -10.672 1.00 80.00 91 GLU A O 1
ATOM 774 N N . LYS A 1 92 ? 5.656 -10.651 -8.866 1.00 82.19 92 LYS A N 1
ATOM 775 C CA . LYS A 1 92 ? 4.849 -9.478 -8.554 1.00 82.19 92 LYS A CA 1
ATOM 776 C C . LYS A 1 92 ? 4.717 -9.301 -7.049 1.00 82.19 92 LYS A C 1
ATOM 778 O O . LYS A 1 92 ? 4.466 -10.262 -6.325 1.00 82.19 92 LYS A O 1
ATOM 783 N N . VAL A 1 93 ? 4.833 -8.061 -6.593 1.00 83.94 93 VAL A N 1
ATOM 784 C CA . VAL A 1 93 ? 4.528 -7.657 -5.219 1.00 83.94 93 VAL A CA 1
ATOM 785 C C . VAL A 1 93 ? 3.380 -6.667 -5.264 1.00 83.94 93 VAL A C 1
ATOM 787 O O . VAL A 1 93 ? 3.448 -5.657 -5.962 1.00 83.94 93 VAL A O 1
ATOM 790 N N . ILE A 1 94 ? 2.324 -6.954 -4.509 1.00 84.75 94 ILE A N 1
ATOM 791 C CA . ILE A 1 94 ? 1.215 -6.028 -4.290 1.00 84.75 94 ILE A CA 1
ATOM 792 C C . ILE A 1 94 ? 1.252 -5.661 -2.815 1.00 84.75 94 ILE A C 1
ATOM 794 O O . ILE A 1 94 ? 1.079 -6.514 -1.950 1.00 84.75 94 ILE A O 1
ATOM 798 N N . SER A 1 95 ? 1.536 -4.397 -2.534 1.00 83.75 95 SER A N 1
ATOM 799 C CA . SER A 1 95 ? 1.559 -3.849 -1.184 1.00 83.75 95 SER A CA 1
ATOM 800 C C . SER A 1 95 ? 0.426 -2.851 -1.036 1.00 83.75 95 SER A C 1
ATOM 802 O O . SER A 1 95 ? 0.293 -1.927 -1.834 1.00 83.75 95 SER A O 1
ATOM 804 N N . GLN A 1 96 ? -0.389 -3.040 -0.006 1.00 82.69 96 GLN A N 1
ATOM 805 C CA . GLN A 1 96 ? -1.457 -2.119 0.348 1.00 82.69 96 GLN A CA 1
ATOM 806 C C . GLN A 1 96 ? -1.201 -1.587 1.749 1.00 82.69 96 GLN A C 1
ATOM 808 O O . GLN A 1 96 ? -0.996 -2.359 2.686 1.00 82.69 96 GLN A O 1
ATOM 813 N N . LYS A 1 97 ? -1.205 -0.264 1.885 1.00 82.25 97 LYS A N 1
ATOM 814 C CA . LYS A 1 97 ? -1.154 0.405 3.180 1.00 82.25 97 LYS A CA 1
ATOM 815 C C . LYS A 1 97 ? -2.520 0.999 3.458 1.00 82.25 97 LYS A C 1
ATOM 817 O O . LYS A 1 97 ? -3.001 1.840 2.702 1.00 82.25 97 LYS A O 1
ATOM 822 N N . LEU A 1 98 ? -3.126 0.553 4.548 1.00 82.56 98 LEU A N 1
ATOM 823 C CA . LEU A 1 98 ? -4.415 1.039 5.000 1.00 82.56 98 LEU A CA 1
ATOM 824 C C . LEU A 1 98 ? -4.226 1.890 6.246 1.00 82.56 98 LEU A C 1
ATOM 826 O O . LEU A 1 98 ? -3.708 1.414 7.254 1.00 82.56 98 LEU A O 1
ATOM 830 N N . ASN A 1 99 ? -4.682 3.135 6.173 1.00 81.31 99 ASN A N 1
ATOM 831 C CA . ASN A 1 99 ? -4.752 4.015 7.328 1.00 81.31 99 ASN A CA 1
ATOM 832 C C . ASN A 1 99 ? -6.226 4.244 7.666 1.00 81.31 99 ASN A C 1
ATOM 834 O O . ASN A 1 99 ? -6.987 4.785 6.858 1.00 81.31 99 ASN A O 1
ATOM 838 N N . TYR A 1 100 ? -6.617 3.835 8.868 1.00 81.12 100 TYR A N 1
ATOM 839 C CA . TYR A 1 100 ? -7.956 4.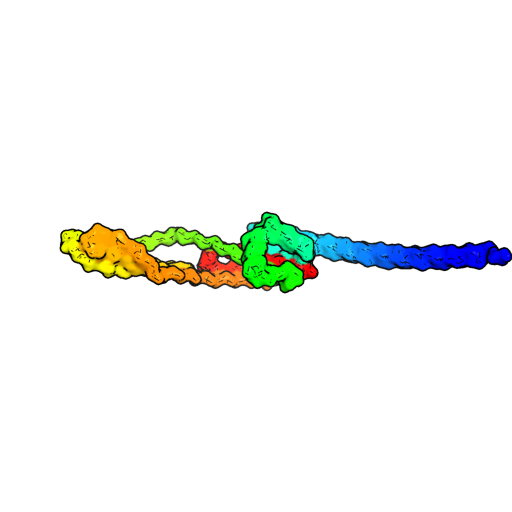033 9.400 1.00 81.12 100 TYR A CA 1
ATOM 840 C C . TYR A 1 100 ? -7.876 4.920 10.640 1.00 81.12 100 TYR A C 1
ATOM 842 O O . TYR A 1 100 ? -7.078 4.668 11.542 1.00 81.12 100 TYR A O 1
ATOM 850 N N . LYS A 1 101 ? -8.692 5.975 10.661 1.00 79.62 101 LYS A N 1
ATOM 851 C CA . LYS A 1 101 ? -8.862 6.850 11.816 1.00 79.62 101 LYS A CA 1
ATOM 852 C C . LYS A 1 101 ? -10.347 6.924 12.116 1.00 79.62 101 LYS A C 1
ATOM 854 O O . LYS A 1 101 ? -11.095 7.478 11.315 1.00 79.62 101 LYS A O 1
ATOM 859 N N . ASP A 1 102 ? -10.739 6.376 13.255 1.00 76.38 102 ASP A N 1
ATOM 860 C CA . ASP A 1 102 ? -12.081 6.580 13.772 1.00 76.38 102 ASP A CA 1
ATOM 861 C C . ASP A 1 102 ? -12.171 7.971 14.413 1.00 76.38 102 ASP A C 1
ATOM 863 O O . ASP A 1 102 ? -11.296 8.376 15.182 1.00 76.38 102 ASP A O 1
ATOM 867 N N . THR A 1 103 ? -13.198 8.728 14.046 1.00 79.75 103 THR A N 1
ATOM 868 C CA . THR A 1 103 ? -13.526 10.029 14.649 1.00 79.75 103 THR A CA 1
ATOM 869 C C . THR A 1 103 ? -14.916 10.032 15.269 1.00 79.75 103 THR A C 1
ATOM 871 O O . THR A 1 103 ? -15.369 11.075 15.740 1.00 79.75 103 THR A O 1
ATOM 874 N N . THR A 1 104 ? -15.618 8.900 15.227 1.00 80.50 104 THR A N 1
ATOM 875 C CA . THR A 1 104 ? -16.944 8.766 15.818 1.00 80.50 104 THR A CA 1
ATOM 876 C C . THR A 1 104 ? -16.816 8.611 17.328 1.00 80.50 104 THR A C 1
ATOM 878 O O . THR A 1 104 ? -15.910 7.953 17.832 1.00 80.50 104 THR A O 1
ATOM 881 N N . VAL A 1 105 ? -17.692 9.289 18.068 1.00 80.88 105 VAL A N 1
ATOM 882 C CA . VAL A 1 105 ? -17.753 9.169 19.525 1.00 80.88 105 VAL A CA 1
ATOM 883 C C . VAL A 1 105 ? -18.884 8.207 19.849 1.00 80.88 105 VAL A C 1
ATOM 885 O O . VAL A 1 105 ? -20.052 8.544 19.658 1.00 80.88 105 VAL A O 1
ATOM 888 N N . SER A 1 106 ? -18.543 7.017 20.336 1.00 79.75 106 SER A N 1
ATOM 889 C CA . SER A 1 106 ? -19.506 6.071 20.892 1.00 79.75 106 SER A CA 1
ATOM 890 C C . SER A 1 106 ? -19.617 6.296 22.405 1.00 79.75 106 SER A C 1
ATOM 892 O O . SER A 1 106 ? -18.638 6.561 23.102 1.00 79.75 106 SER A O 1
ATOM 894 N N . THR A 1 107 ? -20.838 6.278 22.940 1.0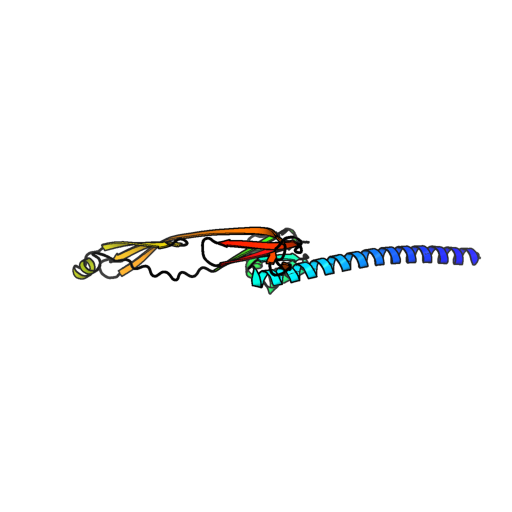0 82.38 107 THR A N 1
ATOM 895 C CA . THR A 1 107 ? -21.079 6.360 24.388 1.00 82.38 107 THR A CA 1
ATOM 896 C C . THR A 1 107 ? -21.963 5.200 24.788 1.00 82.38 107 THR A C 1
ATOM 898 O O . THR A 1 107 ? -23.089 5.077 24.310 1.00 82.38 107 THR A O 1
ATOM 901 N N . ILE A 1 108 ? -21.454 4.354 25.677 1.00 81.88 108 ILE A N 1
ATOM 902 C CA . ILE A 1 108 ? -22.152 3.157 26.137 1.00 81.88 108 ILE A CA 1
ATOM 903 C C . ILE A 1 108 ? -22.497 3.365 27.605 1.00 81.88 108 ILE A C 1
ATOM 905 O O . ILE A 1 108 ? -21.622 3.584 28.443 1.00 81.88 108 ILE A O 1
ATOM 909 N N . LYS A 1 109 ? -23.795 3.343 27.914 1.00 82.56 109 LYS A N 1
ATOM 910 C CA . LYS A 1 109 ? -24.275 3.453 29.290 1.00 82.56 109 LYS A CA 1
ATOM 911 C C . LYS A 1 109 ? -24.145 2.092 29.961 1.00 82.56 109 LYS A C 1
ATOM 913 O O . LYS A 1 109 ? -24.832 1.149 29.585 1.00 82.56 109 LYS A O 1
ATOM 918 N N . ALA A 1 110 ? -23.277 2.002 30.963 1.00 82.62 110 ALA A N 1
ATOM 919 C CA . ALA A 1 110 ? -23.152 0.810 31.791 1.00 82.62 110 ALA A CA 1
ATOM 920 C C . ALA A 1 110 ? -24.243 0.803 32.876 1.00 82.62 110 ALA A C 1
ATOM 922 O O . ALA A 1 110 ? -23.989 1.104 34.045 1.00 82.62 110 ALA A O 1
ATOM 923 N N . GLU A 1 111 ? -25.485 0.538 32.466 1.00 83.88 111 GLU A N 1
ATOM 924 C CA . GLU A 1 111 ? -26.634 0.503 33.373 1.00 83.88 111 GLU A CA 1
ATOM 925 C C . GLU A 1 111 ? -26.446 -0.559 34.465 1.00 83.88 111 GLU A C 1
ATOM 927 O O . GLU A 1 111 ? -25.941 -1.652 34.221 1.00 83.88 111 GLU A O 1
ATOM 932 N N . GLY A 1 112 ? -26.812 -0.218 35.702 1.00 83.81 112 GLY A N 1
ATOM 933 C CA . GLY A 1 112 ? -26.675 -1.109 36.857 1.00 83.81 112 GLY A CA 1
ATOM 934 C C . GLY A 1 112 ? -25.263 -1.209 37.444 1.00 83.81 112 GLY A C 1
ATOM 935 O O . GLY A 1 112 ? -25.149 -1.507 38.629 1.00 83.81 112 GLY A O 1
ATOM 936 N N . LEU A 1 113 ? -24.206 -0.851 36.703 1.00 88.06 113 LEU A N 1
ATOM 937 C CA . LEU A 1 113 ? -22.824 -0.942 37.195 1.00 88.06 113 LEU A CA 1
ATOM 938 C C . LEU A 1 113 ? -22.596 -0.068 38.439 1.00 88.06 113 LEU A C 1
ATOM 940 O O . LEU A 1 113 ? -21.995 -0.507 39.411 1.00 88.06 113 LEU A O 1
ATOM 944 N N . VAL A 1 114 ? -23.141 1.153 38.451 1.00 87.81 114 VAL A N 1
ATOM 945 C CA . VAL A 1 114 ? -23.039 2.061 39.610 1.00 87.81 114 VAL A CA 1
ATOM 946 C C . VAL A 1 114 ? -23.717 1.470 40.849 1.00 87.81 114 VAL A C 1
ATOM 948 O O . VAL A 1 114 ? -23.224 1.645 41.960 1.00 87.81 114 VAL A O 1
ATOM 951 N N . LEU A 1 115 ? -24.847 0.779 40.673 1.00 89.62 115 LEU A N 1
ATOM 952 C CA . LEU A 1 115 ? -25.552 0.123 41.775 1.00 89.62 115 LEU A CA 1
ATOM 953 C C . LEU A 1 115 ? -24.767 -1.104 42.260 1.00 89.62 115 LEU A C 1
ATOM 955 O O . LEU A 1 115 ? -24.566 -1.259 43.458 1.00 89.62 115 LEU A O 1
ATOM 959 N N . ALA A 1 116 ? -24.263 -1.920 41.333 1.00 87.75 116 ALA A N 1
ATOM 960 C CA . ALA A 1 116 ? -23.448 -3.093 41.630 1.00 87.75 116 ALA A CA 1
ATOM 961 C C . ALA A 1 116 ? -22.179 -2.737 42.420 1.00 87.75 116 ALA A C 1
ATOM 963 O O . ALA A 1 116 ? -21.867 -3.403 43.404 1.00 87.75 116 ALA A O 1
ATOM 964 N N . VAL A 1 117 ? -21.516 -1.632 42.065 1.00 89.44 117 VAL A N 1
ATOM 965 C CA . VAL A 1 117 ? -20.369 -1.095 42.815 1.00 89.44 117 VAL A CA 1
ATOM 966 C C . VAL A 1 117 ? -20.783 -0.639 44.217 1.00 89.44 117 VAL A C 1
ATOM 968 O O . VAL A 1 117 ? -20.107 -0.961 45.188 1.00 89.44 117 VAL A O 1
ATOM 971 N N . LYS A 1 118 ? -21.912 0.072 44.356 1.00 90.56 118 LYS A N 1
ATOM 972 C CA . LYS A 1 118 ? -22.409 0.525 45.671 1.00 90.56 118 LYS A CA 1
ATOM 973 C C . LYS A 1 118 ? -22.789 -0.629 46.596 1.00 90.56 118 LYS A C 1
ATOM 975 O O . LYS A 1 118 ? -22.582 -0.533 47.800 1.00 90.56 118 LYS A O 1
ATOM 980 N N . GLU A 1 119 ? -23.361 -1.692 46.043 1.00 93.31 119 GLU A N 1
ATOM 981 C CA . GLU A 1 119 ? -23.796 -2.877 46.791 1.00 93.31 119 GLU A CA 1
ATOM 982 C C . GLU A 1 119 ? -22.702 -3.945 46.921 1.00 93.31 119 GLU A C 1
ATOM 984 O O . GLU A 1 119 ? -22.944 -4.997 47.511 1.00 93.31 119 GLU A O 1
ATOM 989 N N . ASN A 1 120 ? -21.514 -3.686 46.370 1.00 89.88 120 ASN A N 1
ATOM 990 C CA . ASN A 1 120 ? -20.393 -4.616 46.297 1.00 89.88 120 ASN A CA 1
ATOM 991 C C . ASN A 1 120 ? -20.759 -5.993 45.710 1.00 89.88 120 ASN A C 1
ATOM 993 O O . ASN A 1 120 ? -20.339 -7.040 46.208 1.00 89.88 120 ASN A O 1
ATOM 997 N N . LYS A 1 121 ? -21.586 -5.993 44.660 1.00 90.94 121 LYS A N 1
ATOM 998 C CA . LYS A 1 121 ? -22.049 -7.202 43.972 1.00 90.94 121 LYS A CA 1
ATOM 999 C C . LYS A 1 121 ? -21.339 -7.349 42.629 1.00 90.94 121 LYS A C 1
ATOM 1001 O O . LYS A 1 121 ? -21.396 -6.409 41.837 1.00 90.94 121 LYS A O 1
ATOM 1006 N N . PRO A 1 122 ? -20.742 -8.514 42.327 1.00 92.06 122 PRO A N 1
ATOM 1007 C CA . PRO A 1 122 ? -20.136 -8.753 41.026 1.00 92.06 122 PRO A CA 1
ATOM 1008 C C . PRO A 1 122 ? -21.151 -8.578 39.893 1.00 92.06 122 PRO A C 1
ATOM 1010 O O . PRO A 1 122 ? -22.287 -9.052 39.982 1.00 92.06 122 PRO A O 1
ATOM 1013 N N . MET A 1 123 ? -20.743 -7.907 38.819 1.00 92.44 123 MET A N 1
ATOM 1014 C CA . MET A 1 123 ? -21.597 -7.639 37.663 1.00 92.44 123 MET A CA 1
ATOM 1015 C C . MET A 1 123 ? -20.774 -7.582 36.381 1.00 92.44 123 MET A C 1
ATOM 1017 O O . MET A 1 123 ? -19.645 -7.104 36.369 1.00 92.44 123 MET A O 1
ATOM 1021 N N . SER A 1 124 ? -21.367 -8.023 35.275 1.00 92.00 124 SER A N 1
ATOM 1022 C CA . SER A 1 124 ? -20.802 -7.855 33.941 1.00 92.00 124 SER A CA 1
ATOM 1023 C C . SER A 1 124 ? -21.812 -7.161 33.036 1.00 92.00 124 SER A C 1
ATOM 1025 O O . SER A 1 124 ? -22.970 -7.572 32.968 1.00 92.00 124 SER A O 1
ATOM 1027 N N . VAL A 1 125 ? -21.372 -6.109 32.350 1.00 92.44 125 VAL A N 1
ATOM 1028 C CA . VAL A 1 125 ? -22.180 -5.348 31.395 1.00 92.44 125 VAL A CA 1
ATOM 1029 C C . VAL A 1 125 ? -21.555 -5.483 30.008 1.00 92.44 125 VAL A C 1
ATOM 1031 O O . VAL A 1 125 ? -20.394 -5.102 29.838 1.00 92.44 125 VAL A O 1
ATOM 1034 N N . PRO A 1 126 ? -22.273 -6.016 29.002 1.00 91.50 126 PRO A N 1
ATOM 1035 C CA . PRO A 1 126 ? -21.741 -6.135 27.652 1.00 91.50 126 PRO A CA 1
ATOM 1036 C C . PRO A 1 126 ? -21.569 -4.758 27.003 1.00 91.50 126 PRO A C 1
ATOM 1038 O O . PRO A 1 126 ? -22.403 -3.867 27.145 1.00 91.50 126 PRO A O 1
ATOM 1041 N N . VAL A 1 127 ? -20.485 -4.608 26.250 1.00 91.56 127 VAL A N 1
ATOM 1042 C CA . VAL A 1 127 ? -20.119 -3.389 25.526 1.00 91.56 127 VAL A CA 1
ATOM 1043 C C . VAL A 1 127 ? -19.936 -3.759 24.061 1.00 91.56 127 VAL A C 1
ATOM 1045 O O . VAL A 1 127 ? -19.143 -4.642 23.734 1.00 91.56 127 VAL A O 1
ATOM 1048 N N . ILE A 1 128 ? -20.682 -3.104 23.175 1.00 90.00 128 ILE A N 1
ATOM 1049 C CA . ILE A 1 128 ? -20.545 -3.269 21.728 1.00 90.00 128 ILE A CA 1
ATOM 1050 C C . ILE A 1 128 ? -20.354 -1.886 21.130 1.00 90.00 128 ILE A C 1
ATOM 1052 O O . ILE A 1 128 ? -21.270 -1.068 21.164 1.00 90.00 128 ILE A O 1
ATOM 1056 N N . ASP A 1 129 ? -19.171 -1.660 20.576 1.00 87.94 129 ASP A N 1
ATOM 1057 C CA . ASP A 1 129 ? -18.901 -0.518 19.718 1.00 87.94 129 ASP A CA 1
ATOM 1058 C C . ASP A 1 129 ? -18.842 -1.012 18.275 1.00 87.94 129 ASP A C 1
ATOM 1060 O O . ASP A 1 129 ? -18.075 -1.919 17.945 1.00 87.94 129 ASP A O 1
ATOM 1064 N N . SER A 1 130 ? -19.711 -0.486 17.422 1.00 87.19 130 SER A N 1
ATOM 1065 C CA . SER A 1 130 ? -19.805 -0.907 16.031 1.00 87.19 130 SER A CA 1
ATOM 1066 C C . SER A 1 130 ? -19.979 0.314 15.158 1.00 87.19 130 SER A C 1
ATOM 1068 O O . SER A 1 130 ? -20.995 1.002 15.233 1.00 87.19 130 SER A O 1
ATOM 1070 N N . ASN A 1 131 ? -19.019 0.509 14.268 1.00 84.94 131 ASN A N 1
ATOM 1071 C CA . ASN A 1 131 ? -19.138 1.422 13.146 1.00 84.94 131 ASN A CA 1
ATOM 1072 C C . ASN A 1 131 ? -19.063 0.624 11.831 1.00 84.94 131 ASN A C 1
ATOM 1074 O O . ASN A 1 131 ? -18.994 -0.610 11.839 1.00 84.94 131 ASN A O 1
ATOM 1078 N N . ASP A 1 132 ? -19.085 1.318 10.694 1.00 81.81 132 ASP A N 1
ATOM 1079 C CA . ASP A 1 132 ? -19.070 0.682 9.367 1.00 81.81 132 ASP A CA 1
ATOM 1080 C C . ASP A 1 132 ? -17.807 -0.166 9.104 1.00 81.81 132 ASP A C 1
ATOM 1082 O O . ASP A 1 132 ? -17.804 -1.038 8.235 1.00 81.81 132 ASP A O 1
ATOM 1086 N N . CYS A 1 133 ? -16.736 0.066 9.865 1.00 83.69 133 CYS A N 1
ATOM 1087 C CA . CYS A 1 133 ? -15.380 -0.399 9.585 1.00 83.69 133 CYS A CA 1
ATOM 1088 C C . CYS A 1 133 ? -14.798 -1.317 10.654 1.00 83.69 133 CYS A C 1
ATOM 1090 O O . CYS A 1 133 ? -13.928 -2.143 10.376 1.00 83.69 133 CYS A O 1
ATOM 1092 N N . LEU A 1 134 ? -15.236 -1.154 11.893 1.00 87.56 134 LEU A N 1
ATOM 1093 C CA . LEU A 1 134 ? -14.686 -1.801 13.062 1.00 87.56 134 LEU A CA 1
ATOM 1094 C C . LEU A 1 134 ? -15.825 -2.154 14.007 1.00 87.56 134 LEU A C 1
ATOM 1096 O O . LEU A 1 134 ? -16.674 -1.329 14.340 1.00 87.56 134 LEU A O 1
ATOM 1100 N N . VAL A 1 135 ? -15.817 -3.406 14.441 1.00 89.81 135 VAL A N 1
ATOM 1101 C CA . VAL A 1 135 ? -16.709 -3.910 15.476 1.00 89.81 135 VAL A CA 1
ATOM 1102 C C . VAL A 1 135 ? -15.842 -4.388 16.626 1.00 89.81 135 VAL A C 1
ATOM 1104 O O . VAL A 1 135 ? -15.026 -5.296 16.462 1.00 89.81 135 VAL A O 1
ATOM 1107 N N . ILE A 1 136 ? -16.017 -3.777 17.790 1.00 91.94 136 ILE A N 1
ATOM 1108 C CA . ILE A 1 136 ? -15.369 -4.159 19.039 1.00 91.94 136 ILE A CA 1
ATOM 1109 C C . ILE A 1 136 ? -16.456 -4.645 19.987 1.00 91.94 136 ILE A C 1
ATOM 1111 O O . ILE A 1 136 ? -17.391 -3.914 20.314 1.00 91.94 136 ILE A O 1
ATOM 1115 N N . LYS A 1 137 ? -16.326 -5.885 20.454 1.00 94.00 137 LYS A N 1
ATOM 1116 C CA . LYS A 1 137 ? -17.211 -6.444 21.476 1.00 94.00 137 LYS A CA 1
ATOM 1117 C C . LYS A 1 137 ? -16.413 -6.762 22.721 1.00 94.00 137 LYS A C 1
ATOM 1119 O O . LYS A 1 137 ? -15.319 -7.326 22.663 1.00 94.00 137 LYS A O 1
ATOM 1124 N N . GLY A 1 138 ? -16.995 -6.447 23.858 1.00 94.19 138 GLY A N 1
ATOM 1125 C CA . GLY A 1 138 ? -16.395 -6.673 25.152 1.00 94.19 138 GLY A CA 1
ATOM 1126 C C . GLY A 1 138 ? -17.427 -6.630 26.259 1.00 94.19 138 GLY A C 1
ATOM 1127 O O . GLY A 1 138 ? -18.632 -6.737 26.032 1.00 94.19 138 GLY A O 1
ATOM 1128 N N . SER A 1 139 ? -16.928 -6.478 27.468 1.00 93.50 139 SER A N 1
ATOM 1129 C CA . SER A 1 139 ? -17.724 -6.367 28.675 1.00 93.50 139 SER A CA 1
ATOM 1130 C C . SER A 1 139 ? -16.953 -5.574 29.717 1.00 93.50 139 SER A C 1
ATOM 1132 O O . SER A 1 139 ? -15.755 -5.799 29.892 1.00 93.50 139 SER A O 1
ATOM 1134 N N . ILE A 1 140 ? -17.643 -4.689 30.426 1.00 93.38 140 ILE A N 1
ATOM 1135 C CA . ILE A 1 140 ? -17.140 -4.097 31.664 1.00 93.38 140 ILE A CA 1
ATOM 1136 C C . ILE A 1 140 ? -17.518 -5.054 32.789 1.00 93.38 140 ILE A C 1
ATOM 1138 O O . ILE A 1 140 ? -18.689 -5.410 32.928 1.00 93.38 140 ILE A O 1
ATOM 1142 N N . ILE A 1 141 ? -16.532 -5.509 33.548 1.00 93.56 141 ILE A N 1
ATOM 1143 C CA . ILE A 1 141 ? -16.688 -6.494 34.614 1.00 93.56 141 ILE A CA 1
ATOM 1144 C C . ILE A 1 141 ? -16.302 -5.816 35.921 1.00 93.56 141 ILE A C 1
ATOM 1146 O O . ILE A 1 141 ? -15.230 -5.236 36.014 1.00 93.56 141 ILE A O 1
ATOM 1150 N N . PHE A 1 142 ? -17.177 -5.887 36.914 1.00 94.25 142 PHE A N 1
ATOM 1151 C CA . PHE A 1 142 ? -16.860 -5.592 38.302 1.00 94.25 142 PHE A CA 1
ATOM 1152 C C . PHE A 1 142 ? -16.862 -6.912 39.072 1.00 94.25 142 PHE A C 1
ATOM 1154 O O . PHE A 1 142 ? -17.875 -7.616 39.072 1.00 94.25 142 PHE A O 1
ATOM 1161 N N . ASP A 1 143 ? -15.743 -7.267 39.694 1.00 90.50 143 ASP A N 1
ATOM 1162 C CA . ASP A 1 143 ? -15.571 -8.542 40.410 1.00 90.50 143 ASP A CA 1
ATOM 1163 C C . ASP A 1 143 ? -15.851 -8.446 41.922 1.00 90.50 143 ASP A C 1
ATOM 1165 O O . ASP A 1 143 ? -15.804 -9.452 42.629 1.00 90.50 143 ASP A O 1
ATOM 1169 N N . GLY A 1 144 ? -16.195 -7.249 42.411 1.00 86.75 144 GLY A N 1
ATOM 1170 C CA . GLY A 1 144 ? -16.350 -6.947 43.837 1.00 86.75 144 GLY A CA 1
ATOM 1171 C C . GLY A 1 144 ? -15.175 -6.172 44.441 1.00 86.75 144 GLY A C 1
ATOM 1172 O O . GLY A 1 144 ? -15.235 -5.814 45.615 1.00 86.75 144 GLY A O 1
ATOM 1173 N N . GLN A 1 145 ? -14.115 -5.900 43.675 1.00 87.44 145 GLN A N 1
ATOM 1174 C CA . GLN A 1 145 ? -13.005 -5.031 44.082 1.00 87.44 145 GLN A CA 1
ATOM 1175 C C . GLN A 1 145 ? -12.580 -4.084 42.957 1.00 87.44 145 GLN A C 1
ATOM 1177 O O . GLN A 1 145 ? -12.429 -2.884 43.195 1.00 87.44 145 GLN A O 1
ATOM 1182 N N . GLU A 1 146 ? -12.442 -4.591 41.733 1.00 91.75 146 GLU A N 1
ATOM 1183 C CA . GLU A 1 146 ? -11.913 -3.851 40.590 1.00 91.75 146 GLU A CA 1
ATOM 1184 C C . GLU A 1 146 ? -12.891 -3.844 39.410 1.00 91.75 146 GLU A C 1
ATOM 1186 O O . GLU A 1 146 ? -13.743 -4.720 39.259 1.00 91.75 146 GLU A O 1
ATOM 1191 N N . ILE A 1 147 ? -12.781 -2.808 38.571 1.00 91.56 147 ILE A N 1
ATOM 1192 C CA . ILE A 1 147 ? -13.520 -2.697 37.311 1.00 91.56 147 ILE A CA 1
ATOM 1193 C C . ILE A 1 147 ? -12.547 -2.959 36.161 1.00 91.56 147 ILE A C 1
ATOM 1195 O O . ILE A 1 147 ? -11.622 -2.180 35.937 1.00 91.56 147 ILE A O 1
ATOM 1199 N N . GLU A 1 148 ? -12.799 -4.011 35.390 1.00 92.75 148 GLU A N 1
ATOM 1200 C CA . GLU A 1 148 ? -12.017 -4.401 34.220 1.00 92.75 148 GLU A CA 1
ATOM 1201 C C . GLU A 1 148 ? -12.825 -4.191 32.929 1.00 92.75 148 GLU A C 1
ATOM 1203 O O . GLU A 1 148 ? -13.995 -4.567 32.834 1.00 92.75 148 GLU A O 1
ATOM 1208 N N . LEU A 1 149 ? -12.197 -3.632 31.889 1.00 91.88 149 LEU A N 1
ATOM 1209 C CA . LEU A 1 149 ? -12.733 -3.674 30.528 1.00 91.88 149 LEU A CA 1
ATOM 1210 C C . LEU A 1 149 ? -12.123 -4.858 29.779 1.00 91.88 149 LEU A C 1
ATOM 1212 O O . LEU A 1 149 ? -10.979 -4.804 29.328 1.00 91.88 149 LEU A O 1
ATOM 1216 N N . LYS A 1 150 ? -12.926 -5.895 29.564 1.00 93.50 150 LYS A N 1
ATOM 1217 C CA . LYS A 1 150 ? -12.518 -7.074 28.807 1.00 93.50 150 LYS A CA 1
ATOM 1218 C C . LYS A 1 150 ? -12.995 -6.973 27.365 1.00 93.50 150 LYS A C 1
ATOM 1220 O O . LYS A 1 150 ? -14.196 -6.971 27.107 1.00 93.50 150 LYS A O 1
ATOM 1225 N N . ILE A 1 151 ? -12.069 -6.912 26.410 1.00 94.31 151 ILE A N 1
ATOM 1226 C CA . ILE A 1 151 ? -12.397 -6.960 24.979 1.00 94.31 151 ILE A CA 1
ATOM 1227 C C . ILE A 1 151 ? -12.307 -8.405 24.497 1.00 94.31 151 ILE A C 1
ATOM 1229 O O . ILE A 1 151 ? -11.235 -9.003 24.523 1.00 94.31 151 ILE A O 1
ATOM 1233 N N . ASN A 1 152 ? -13.436 -8.950 24.054 1.00 92.69 152 ASN A N 1
ATOM 1234 C CA . ASN A 1 152 ? -13.565 -10.353 23.666 1.00 92.69 152 ASN A CA 1
ATOM 1235 C C . ASN A 1 152 ? -13.396 -10.557 22.156 1.00 92.69 152 ASN A C 1
ATOM 1237 O O . ASN A 1 152 ? -12.953 -11.620 21.733 1.00 92.69 152 ASN A O 1
ATOM 1241 N N . ASP A 1 153 ? -13.756 -9.560 21.344 1.00 93.62 153 ASP A N 1
ATOM 1242 C CA . ASP A 1 153 ? -13.704 -9.658 19.886 1.00 93.62 153 ASP A CA 1
ATOM 1243 C C . ASP A 1 153 ? -13.402 -8.297 19.248 1.00 93.62 153 ASP A C 1
ATOM 1245 O O . ASP A 1 153 ? -13.895 -7.254 19.693 1.00 93.62 153 ASP A O 1
ATOM 1249 N N . ARG A 1 154 ? -12.581 -8.316 18.196 1.00 91.75 154 ARG A N 1
ATOM 1250 C CA . ARG A 1 154 ? -12.234 -7.151 17.373 1.00 91.75 154 ARG A CA 1
ATOM 1251 C C . ARG A 1 154 ? -12.272 -7.576 15.913 1.00 91.75 154 ARG A C 1
ATOM 1253 O O . ARG A 1 154 ? -11.413 -8.331 15.464 1.00 91.75 154 ARG A O 1
ATOM 1260 N N . GLN A 1 155 ? -13.237 -7.053 15.169 1.00 89.62 155 GLN A N 1
ATOM 1261 C CA . GLN A 1 155 ? -13.408 -7.340 13.750 1.00 89.62 155 GLN A CA 1
ATOM 1262 C C . GLN A 1 155 ? -13.213 -6.071 12.941 1.00 89.62 155 GLN A C 1
ATOM 1264 O O . GLN A 1 155 ? -13.907 -5.081 13.157 1.00 89.62 155 GLN A O 1
ATOM 1269 N N . PHE A 1 156 ? -12.304 -6.122 11.976 1.00 87.12 156 PHE A N 1
ATOM 1270 C CA . PHE A 1 156 ? -12.097 -5.041 11.027 1.00 87.12 156 PHE A CA 1
ATOM 1271 C C . PHE A 1 156 ? -12.693 -5.427 9.670 1.00 87.12 156 PHE A C 1
ATOM 1273 O O . PHE A 1 156 ? -12.287 -6.418 9.062 1.00 87.12 156 PHE A O 1
ATOM 1280 N N . LYS A 1 157 ? -13.681 -4.656 9.216 1.00 82.50 157 LYS A N 1
ATOM 1281 C CA . LYS A 1 157 ? -14.419 -4.854 7.967 1.00 82.50 157 LYS A CA 1
ATOM 1282 C C . LYS A 1 157 ? -14.038 -3.741 6.999 1.00 82.50 157 LYS A C 1
ATOM 1284 O O . LYS A 1 157 ? -14.567 -2.639 7.066 1.00 82.50 157 LYS A O 1
ATOM 1289 N N . ASN A 1 158 ? -13.113 -4.023 6.090 1.00 81.75 158 ASN A N 1
ATOM 1290 C CA . ASN A 1 158 ? -12.764 -3.086 5.028 1.00 81.75 158 ASN A CA 1
ATOM 1291 C C . ASN A 1 158 ? -12.732 -3.788 3.678 1.00 81.75 158 ASN A C 1
ATOM 1293 O O . ASN A 1 158 ? -12.128 -4.851 3.540 1.00 81.75 158 ASN A O 1
ATOM 1297 N N . ILE A 1 159 ? -13.341 -3.145 2.689 1.00 81.00 159 ILE A N 1
ATOM 1298 C CA . ILE A 1 159 ? -13.276 -3.539 1.289 1.00 81.00 159 ILE A CA 1
ATOM 1299 C C . ILE A 1 159 ? -12.565 -2.410 0.546 1.00 81.00 159 ILE A C 1
ATOM 1301 O O . ILE A 1 159 ? -12.993 -1.255 0.588 1.00 81.00 159 ILE A O 1
ATOM 1305 N N . SER A 1 160 ? -11.458 -2.752 -0.114 1.00 81.88 160 SER A N 1
ATOM 1306 C CA . SER A 1 160 ? -10.715 -1.840 -0.981 1.00 81.88 160 SER A CA 1
ATOM 1307 C C . SER A 1 160 ? -10.704 -2.388 -2.400 1.00 81.88 160 SER A C 1
ATOM 1309 O O . SER A 1 160 ? -10.158 -3.461 -2.657 1.00 81.88 160 SER A O 1
ATOM 1311 N N . GLU A 1 161 ? -11.302 -1.640 -3.321 1.00 81.38 161 GLU A N 1
ATOM 1312 C CA . GLU A 1 161 ? -11.391 -1.990 -4.733 1.00 81.38 161 GLU A CA 1
ATOM 1313 C C . GLU A 1 161 ? -10.570 -0.999 -5.552 1.00 81.38 161 GLU A C 1
ATOM 1315 O O . GLU A 1 161 ? -10.806 0.212 -5.537 1.00 81.38 161 GLU A O 1
ATOM 1320 N N . VAL A 1 162 ? -9.593 -1.518 -6.289 1.00 81.88 162 VAL A N 1
ATOM 1321 C CA . VAL A 1 162 ? -8.734 -0.718 -7.162 1.00 81.88 162 VAL A CA 1
ATOM 1322 C C . VAL A 1 162 ? -9.173 -0.943 -8.601 1.00 81.88 162 VAL A C 1
ATOM 1324 O O . VAL A 1 162 ? -8.970 -2.021 -9.157 1.00 81.88 162 VAL A O 1
ATOM 1327 N N . VAL A 1 163 ? -9.759 0.085 -9.217 1.00 79.12 163 VAL A N 1
ATOM 1328 C CA . VAL A 1 163 ? -10.224 0.033 -10.608 1.00 79.12 163 VAL A CA 1
ATOM 1329 C C . VAL A 1 163 ? -9.315 0.887 -11.480 1.00 79.12 163 VAL A C 1
ATOM 1331 O O . VAL A 1 163 ? -9.239 2.110 -11.328 1.00 79.12 163 VAL A O 1
ATOM 1334 N N . THR A 1 164 ? -8.636 0.241 -12.423 1.00 77.56 164 THR A N 1
ATOM 1335 C CA . THR A 1 164 ? -7.815 0.896 -13.443 1.00 77.56 164 THR A CA 1
ATOM 1336 C C . THR A 1 164 ? -8.605 0.983 -14.750 1.00 77.56 164 THR A C 1
ATOM 1338 O O . THR A 1 164 ? -9.205 0.010 -15.203 1.00 77.56 164 THR A O 1
ATOM 1341 N N . TYR A 1 165 ? -8.667 2.169 -15.357 1.00 80.50 165 TYR A N 1
ATOM 1342 C CA . TYR A 1 165 ? -9.433 2.386 -16.588 1.00 80.50 165 TYR A CA 1
ATOM 1343 C C . TYR A 1 165 ? -8.839 3.503 -17.449 1.00 80.50 165 TYR A C 1
ATOM 1345 O O . TYR A 1 165 ? -8.047 4.327 -16.995 1.00 80.50 165 TYR A O 1
ATOM 1353 N N . TRP A 1 166 ? -9.222 3.534 -18.726 1.00 80.81 166 TRP A N 1
ATOM 1354 C CA . TRP A 1 166 ? -8.830 4.598 -19.648 1.00 80.81 166 TRP A CA 1
ATOM 1355 C C . TRP A 1 166 ? -9.892 5.692 -19.681 1.00 80.81 166 TRP A C 1
ATOM 1357 O O . TRP A 1 166 ? -11.041 5.440 -20.035 1.00 80.81 166 TRP A O 1
ATOM 1367 N N . GLU A 1 167 ? -9.492 6.925 -19.394 1.00 83.31 167 GLU A N 1
ATOM 1368 C CA . GLU A 1 167 ? -10.345 8.107 -19.513 1.00 83.31 167 GLU A CA 1
ATOM 1369 C C . GLU A 1 167 ? -9.754 9.086 -20.536 1.00 83.31 167 GLU A C 1
ATOM 1371 O O . GLU A 1 167 ? -8.576 9.009 -20.877 1.00 83.31 167 GLU A O 1
ATOM 1376 N N . ARG A 1 168 ? -10.546 10.023 -21.066 1.00 83.25 168 ARG A N 1
ATOM 1377 C CA . ARG A 1 168 ? -10.030 11.136 -21.876 1.00 83.25 168 ARG A CA 1
ATOM 1378 C C . ARG A 1 168 ? -9.919 12.395 -21.028 1.00 83.25 168 ARG A C 1
ATOM 1380 O O . ARG A 1 168 ? -10.874 12.764 -20.345 1.00 83.25 168 ARG A O 1
ATOM 1387 N N . ARG A 1 169 ? -8.774 13.079 -21.114 1.00 84.56 169 ARG A N 1
ATOM 1388 C CA . ARG A 1 169 ? -8.553 14.348 -20.409 1.00 84.56 169 ARG A CA 1
ATOM 1389 C C . ARG A 1 169 ? -9.605 15.375 -20.833 1.00 84.56 169 ARG A C 1
ATOM 1391 O O . ARG A 1 169 ? -9.816 15.595 -22.024 1.00 84.56 169 ARG A O 1
ATOM 1398 N N . GLN A 1 170 ? -10.232 16.014 -19.850 1.00 89.44 170 GLN A N 1
ATOM 1399 C CA . GLN A 1 170 ? -11.175 17.097 -20.096 1.00 89.44 170 GLN A CA 1
ATOM 1400 C C . GLN A 1 170 ? -10.435 18.313 -20.662 1.00 89.44 170 GLN A C 1
ATOM 1402 O O . GLN A 1 170 ? -9.367 18.688 -20.170 1.00 89.44 170 GLN A O 1
ATOM 1407 N N . TRP A 1 171 ? -11.001 18.915 -21.700 1.00 87.50 171 TRP A N 1
ATOM 1408 C CA . TRP A 1 171 ? -10.495 20.131 -22.324 1.00 87.50 171 TRP A CA 1
ATOM 1409 C C . TRP A 1 171 ? -11.656 21.078 -22.612 1.00 87.50 171 TRP A C 1
ATOM 1411 O O . TRP A 1 171 ? -12.827 20.696 -22.561 1.00 87.50 171 TRP A O 1
ATOM 1421 N N . ASN A 1 172 ? -11.326 22.343 -22.834 1.00 86.12 172 ASN A N 1
ATOM 1422 C CA . ASN A 1 172 ? -12.317 23.362 -23.122 1.00 86.12 172 ASN A CA 1
ATOM 1423 C C . ASN A 1 172 ? -12.431 23.524 -24.640 1.00 86.12 172 ASN A C 1
ATOM 1425 O O . ASN A 1 172 ? -11.455 23.920 -25.277 1.00 86.12 172 ASN A O 1
ATOM 1429 N N . PHE A 1 173 ? -13.598 23.214 -25.203 1.00 81.62 173 PHE A N 1
ATOM 1430 C CA . PHE A 1 173 ? -13.903 23.456 -26.610 1.00 81.62 173 PHE A CA 1
ATOM 1431 C C . PHE A 1 173 ? -15.036 24.472 -26.686 1.00 81.62 173 PHE A C 1
ATOM 1433 O O . PHE A 1 173 ? -16.142 24.194 -26.229 1.00 81.62 173 PHE A O 1
ATOM 1440 N N . LEU A 1 174 ? -14.745 25.660 -27.225 1.00 82.94 174 LEU A N 1
ATOM 1441 C CA . LEU A 1 174 ? -15.726 26.743 -27.389 1.00 82.94 174 LEU A CA 1
ATOM 1442 C C . LEU A 1 174 ? -16.480 27.098 -26.087 1.00 82.94 174 LEU A C 1
ATOM 1444 O O . LEU A 1 174 ? -17.679 27.345 -26.097 1.00 82.94 174 LEU A O 1
ATOM 1448 N N . GLY A 1 175 ? -15.787 27.087 -24.944 1.00 84.12 175 GLY A N 1
ATOM 1449 C CA . GLY A 1 175 ? -16.373 27.414 -23.636 1.00 84.12 175 GLY A CA 1
ATOM 1450 C C . GLY A 1 175 ? -17.083 26.251 -22.931 1.00 84.12 175 GLY A C 1
ATOM 1451 O O . GLY A 1 175 ? -17.408 26.371 -21.750 1.00 84.12 175 GLY A O 1
ATOM 1452 N N . ILE A 1 176 ? -17.269 25.109 -23.601 1.00 87.06 176 ILE A N 1
ATOM 1453 C CA . ILE A 1 176 ? -17.869 23.907 -23.018 1.00 87.06 176 ILE A CA 1
ATOM 1454 C C . ILE A 1 176 ? -16.758 22.923 -22.637 1.00 87.06 176 ILE A C 1
ATOM 1456 O O . ILE A 1 176 ? -15.957 22.482 -23.470 1.00 87.06 176 ILE A O 1
ATOM 1460 N N . LYS A 1 177 ? -16.713 22.532 -21.356 1.00 89.44 177 LYS A N 1
ATOM 1461 C CA . LYS A 1 177 ? -15.758 21.525 -20.877 1.00 89.44 177 LYS A CA 1
ATOM 1462 C C . LYS A 1 177 ? -16.175 20.131 -21.357 1.00 89.44 177 LYS A C 1
ATOM 1464 O O . LYS A 1 177 ? -17.026 19.495 -20.741 1.00 89.44 177 LYS A O 1
ATOM 1469 N N . THR A 1 178 ? -15.531 19.624 -22.403 1.00 88.19 178 THR A N 1
ATOM 1470 C CA . THR A 1 178 ? -15.806 18.304 -22.989 1.00 88.19 178 THR A CA 1
ATOM 1471 C C . THR A 1 178 ? -14.626 17.343 -22.825 1.00 88.19 178 THR A C 1
ATOM 1473 O O . THR A 1 178 ? -13.476 17.742 -22.638 1.00 88.19 178 THR A O 1
ATOM 1476 N N . ARG A 1 179 ? -14.905 16.037 -22.863 1.00 85.12 179 ARG A N 1
ATOM 1477 C CA . ARG A 1 179 ? -13.887 14.966 -22.910 1.00 85.12 179 ARG A CA 1
ATOM 1478 C C . ARG A 1 179 ? -13.742 14.362 -24.310 1.00 85.12 179 ARG A C 1
ATOM 1480 O O . ARG A 1 179 ? -12.813 13.591 -24.559 1.00 85.12 179 ARG A O 1
ATOM 1487 N N . ILE A 1 180 ? -14.639 14.712 -25.232 1.00 82.38 180 ILE A N 1
ATOM 1488 C CA . ILE A 1 180 ? -14.638 14.232 -26.619 1.00 82.38 180 ILE A CA 1
ATOM 1489 C C . ILE A 1 180 ? -13.362 14.747 -27.297 1.00 82.38 180 ILE A C 1
ATOM 1491 O O . ILE A 1 180 ? -13.046 15.914 -27.157 1.00 82.38 180 ILE A O 1
ATOM 1495 N N . PHE A 1 181 ? -12.590 13.888 -27.969 1.00 84.50 181 PHE A N 1
ATOM 1496 C CA . PHE A 1 181 ? -11.249 14.183 -28.526 1.00 84.50 181 PHE A CA 1
ATOM 1497 C C . PHE A 1 181 ? -10.117 14.478 -27.525 1.00 84.50 181 PHE A C 1
ATOM 1499 O O . PHE A 1 181 ? -8.967 14.630 -27.937 1.00 84.50 181 PHE A O 1
ATOM 1506 N N . GLY A 1 182 ? -10.373 14.445 -26.215 1.00 81.31 182 GLY A N 1
ATOM 1507 C CA . GLY A 1 182 ? -9.309 14.516 -25.212 1.00 81.31 182 GLY A CA 1
ATOM 1508 C C . GLY A 1 182 ? -8.316 13.354 -25.348 1.00 81.31 182 GLY A C 1
ATOM 1509 O O . GLY A 1 182 ? -8.694 12.243 -25.740 1.00 81.31 182 GLY A O 1
ATOM 1510 N N . LYS A 1 183 ? -7.036 13.580 -25.025 1.00 83.62 183 LYS A N 1
ATOM 1511 C CA . LYS A 1 183 ? -6.021 12.509 -25.019 1.00 83.62 183 LYS A CA 1
ATOM 1512 C C . LYS A 1 183 ? -6.413 11.425 -24.009 1.00 83.62 183 LYS A C 1
ATOM 1514 O O . LYS A 1 183 ? -6.837 11.754 -22.900 1.00 83.62 183 LYS A O 1
ATOM 1519 N N . LYS A 1 184 ? -6.269 10.149 -24.394 1.00 81.88 184 LYS A N 1
ATOM 1520 C CA . LYS A 1 184 ? -6.461 9.017 -23.477 1.00 81.88 184 LYS A CA 1
ATOM 1521 C C . LYS A 1 184 ? -5.407 9.079 -22.369 1.00 81.88 184 LYS A C 1
ATOM 1523 O O . LYS A 1 184 ? -4.225 9.273 -22.649 1.00 81.88 184 LYS A O 1
ATOM 1528 N N . GLN A 1 185 ? -5.844 8.900 -21.135 1.00 77.81 185 GLN A N 1
ATOM 1529 C CA . GLN A 1 185 ? -5.029 8.815 -19.935 1.00 77.81 185 GLN A CA 1
ATOM 1530 C C . GLN A 1 185 ? -5.453 7.574 -19.148 1.00 77.81 185 GLN A C 1
ATOM 1532 O O . GLN A 1 185 ? -6.640 7.259 -19.079 1.00 77.81 185 GLN A O 1
ATOM 1537 N N . ALA A 1 186 ? -4.482 6.851 -18.599 1.00 75.44 186 ALA A N 1
ATOM 1538 C CA . ALA A 1 186 ? -4.761 5.780 -17.654 1.00 75.44 186 ALA A CA 1
ATOM 1539 C C . ALA A 1 186 ? -5.077 6.423 -16.301 1.00 75.44 186 ALA A C 1
ATOM 1541 O O . ALA A 1 186 ? -4.240 7.149 -15.755 1.00 75.44 186 ALA A O 1
ATOM 1542 N N . THR A 1 187 ? -6.277 6.170 -15.798 1.00 76.25 187 THR A N 1
ATOM 1543 C CA . THR A 1 187 ? -6.781 6.658 -14.517 1.00 76.25 187 THR A CA 1
ATOM 1544 C C . THR A 1 187 ? -6.964 5.468 -13.584 1.00 76.25 187 THR A C 1
ATOM 1546 O O . THR A 1 187 ? -7.306 4.365 -14.013 1.00 76.25 187 THR A O 1
ATOM 1549 N N . VAL A 1 188 ? -6.735 5.692 -12.295 1.00 80.12 188 VAL A N 1
ATOM 1550 C CA . VAL A 1 188 ? -6.996 4.707 -11.247 1.00 80.12 188 VAL A CA 1
ATOM 1551 C C . VAL A 1 188 ? -7.938 5.331 -10.241 1.00 80.12 188 VAL A C 1
ATOM 1553 O O . VAL A 1 188 ? -7.758 6.487 -9.856 1.00 80.12 188 VAL A O 1
ATOM 1556 N N . LYS A 1 189 ? -8.956 4.578 -9.840 1.00 81.25 189 LYS A N 1
ATOM 1557 C CA . LYS A 1 189 ? -9.857 4.967 -8.764 1.00 81.25 189 LYS A CA 1
ATOM 1558 C C . LYS A 1 189 ? -9.856 3.867 -7.718 1.00 81.25 189 LYS A C 1
ATOM 1560 O O . LYS A 1 189 ? -10.106 2.709 -8.037 1.00 81.25 189 LYS A O 1
ATOM 1565 N N . ILE A 1 190 ? -9.539 4.256 -6.491 1.00 81.25 190 ILE A N 1
ATOM 1566 C CA . ILE A 1 190 ? -9.578 3.374 -5.332 1.00 81.25 190 ILE A CA 1
ATOM 1567 C C . ILE A 1 190 ? -10.873 3.679 -4.589 1.00 81.25 190 ILE A C 1
ATOM 1569 O O . ILE A 1 190 ? -11.075 4.806 -4.131 1.00 81.25 190 ILE A O 1
ATOM 1573 N N . PHE A 1 191 ? -11.752 2.690 -4.507 1.00 82.31 191 PHE A N 1
ATOM 1574 C CA . PHE A 1 191 ? -12.947 2.734 -3.679 1.00 82.31 191 PHE A CA 1
ATOM 1575 C C . PHE A 1 191 ? -12.618 2.035 -2.367 1.00 82.31 191 PHE A C 1
ATOM 1577 O O . PHE A 1 191 ? -12.201 0.882 -2.367 1.00 82.31 191 PHE A O 1
ATOM 1584 N N . ASN A 1 192 ? -12.759 2.745 -1.253 1.00 81.94 192 ASN A N 1
ATOM 1585 C CA . ASN A 1 192 ? -12.587 2.172 0.075 1.00 81.94 192 ASN A CA 1
ATOM 1586 C C . ASN A 1 192 ? -13.906 2.325 0.812 1.00 81.94 192 ASN A C 1
ATOM 1588 O O . ASN A 1 192 ? -14.449 3.431 0.840 1.00 81.94 192 ASN A O 1
ATOM 1592 N N . SER A 1 193 ? -14.394 1.243 1.418 1.00 78.81 193 SER A N 1
ATOM 1593 C CA . SER A 1 193 ? -15.497 1.352 2.373 1.00 78.81 193 SER A CA 1
ATOM 1594 C C . SER A 1 193 ? -15.047 2.116 3.620 1.00 78.81 193 SER A C 1
ATOM 1596 O O . SER A 1 193 ? -15.831 2.859 4.199 1.00 78.81 193 SER A O 1
ATOM 1598 N N . CYS A 1 194 ? -13.771 1.966 4.002 1.00 79.56 194 CYS A N 1
ATOM 1599 C CA . CYS A 1 194 ? -13.236 2.464 5.259 1.00 79.56 194 CYS A CA 1
ATOM 1600 C C . CYS A 1 194 ? -11.808 3.002 5.136 1.00 79.56 194 CYS A C 1
ATOM 1602 O O . CYS A 1 194 ? -10.909 2.332 4.629 1.00 79.56 194 CYS A O 1
ATOM 1604 N N . GLY A 1 195 ? -11.578 4.200 5.679 1.00 76.81 195 GLY A N 1
ATOM 1605 C CA . GLY A 1 195 ? -10.251 4.815 5.732 1.00 76.81 195 GLY A CA 1
ATOM 1606 C C . GLY A 1 195 ? -9.675 5.174 4.358 1.00 76.81 195 GLY A C 1
ATOM 1607 O O . GLY A 1 195 ? -10.394 5.354 3.372 1.00 76.81 195 GLY A O 1
ATOM 1608 N N . LYS A 1 196 ? -8.349 5.322 4.304 1.00 79.88 196 LYS A N 1
ATOM 1609 C CA . LYS A 1 196 ? -7.614 5.640 3.075 1.00 79.88 196 LYS A CA 1
ATOM 1610 C C . LYS A 1 196 ? -6.611 4.528 2.776 1.00 79.88 196 LYS A C 1
ATOM 1612 O O . LYS A 1 196 ? -5.756 4.228 3.611 1.00 79.88 196 LYS A O 1
ATOM 1617 N N . THR A 1 197 ? -6.716 3.951 1.581 1.00 82.12 197 THR A N 1
ATOM 1618 C CA . THR A 1 197 ? -5.809 2.905 1.091 1.00 82.12 197 THR A CA 1
ATOM 1619 C C . THR A 1 197 ? -4.855 3.463 0.047 1.00 82.12 197 THR A C 1
ATOM 1621 O O . THR A 1 197 ? -5.280 4.132 -0.897 1.00 82.12 197 THR A O 1
ATOM 1624 N N . GLU A 1 198 ? -3.578 3.134 0.198 1.00 83.06 198 GLU A N 1
ATOM 1625 C CA . GLU A 1 198 ? -2.535 3.318 -0.807 1.00 83.06 198 GLU A CA 1
ATOM 1626 C C . GLU A 1 198 ? -2.125 1.951 -1.359 1.00 83.06 198 GLU A C 1
ATOM 1628 O O . GLU A 1 198 ? -1.878 1.022 -0.589 1.00 83.06 198 GLU A O 1
ATOM 1633 N N . THR A 1 199 ? -2.066 1.811 -2.683 1.00 82.94 199 THR A N 1
ATOM 1634 C CA . THR A 1 199 ? -1.706 0.558 -3.360 1.00 82.94 199 THR A CA 1
ATOM 1635 C C . THR A 1 199 ? -0.449 0.735 -4.200 1.00 82.94 199 THR A C 1
ATOM 1637 O O . THR A 1 199 ? -0.389 1.570 -5.099 1.00 82.94 199 THR A O 1
ATOM 1640 N N . TYR A 1 200 ? 0.540 -0.111 -3.948 1.00 80.88 200 TYR A N 1
ATOM 1641 C CA . TYR A 1 200 ? 1.791 -0.165 -4.685 1.00 80.88 200 TYR A CA 1
ATOM 1642 C C . TYR A 1 200 ? 1.922 -1.536 -5.337 1.00 80.88 200 TYR A C 1
ATOM 1644 O O . TYR A 1 200 ? 1.868 -2.569 -4.669 1.00 80.88 200 TYR A O 1
ATOM 1652 N N . ILE A 1 201 ? 2.097 -1.541 -6.650 1.00 82.12 201 ILE A N 1
ATOM 1653 C CA . ILE A 1 201 ? 2.332 -2.733 -7.450 1.00 82.12 201 ILE A CA 1
ATOM 1654 C C . ILE A 1 201 ? 3.755 -2.667 -7.989 1.00 82.12 201 ILE A C 1
ATOM 1656 O O . ILE A 1 201 ? 4.155 -1.683 -8.608 1.00 82.12 201 ILE A O 1
ATOM 1660 N N . ILE A 1 202 ? 4.519 -3.726 -7.761 1.00 80.06 202 ILE A N 1
ATOM 1661 C CA . ILE A 1 202 ? 5.862 -3.887 -8.307 1.00 80.06 202 ILE A CA 1
ATOM 1662 C C . ILE A 1 202 ? 5.864 -5.153 -9.147 1.00 80.06 202 ILE A C 1
ATOM 1664 O O . ILE A 1 202 ? 5.662 -6.248 -8.624 1.00 80.06 202 ILE A O 1
ATOM 1668 N N . ASN A 1 203 ? 6.087 -4.995 -10.444 1.00 80.06 203 ASN A N 1
ATOM 1669 C CA . ASN A 1 203 ? 6.274 -6.088 -11.387 1.00 80.06 203 ASN A CA 1
ATOM 1670 C C . ASN A 1 203 ? 7.779 -6.291 -11.605 1.00 80.06 203 ASN A C 1
ATOM 1672 O O . ASN A 1 203 ? 8.526 -5.320 -11.758 1.00 80.06 203 ASN A O 1
ATOM 1676 N N . LYS A 1 204 ? 8.239 -7.540 -11.631 1.00 80.38 204 LYS A N 1
ATOM 1677 C CA . LYS A 1 204 ? 9.622 -7.856 -11.994 1.00 80.38 204 LYS A CA 1
ATOM 1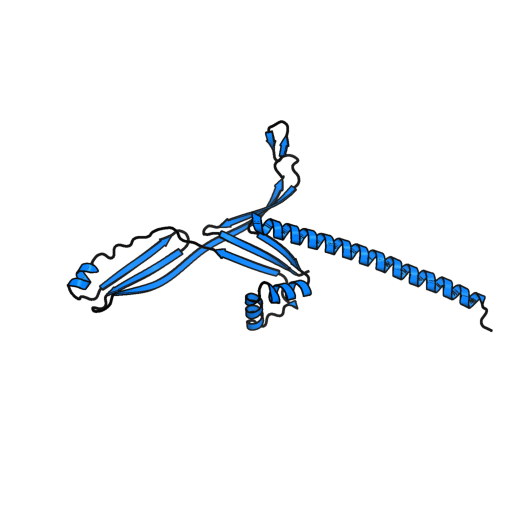678 C C . LYS A 1 204 ? 9.755 -7.969 -13.519 1.00 80.38 204 LYS A C 1
ATOM 1680 O O . LYS A 1 204 ? 8.908 -8.591 -14.155 1.00 80.38 204 LYS A O 1
ATOM 1685 N N . LYS A 1 205 ? 10.798 -7.348 -14.083 1.00 79.31 205 LYS A N 1
ATOM 1686 C CA . LYS A 1 205 ? 11.192 -7.482 -15.498 1.00 79.31 205 LYS A CA 1
ATOM 1687 C C . LYS A 1 205 ? 11.850 -8.831 -15.775 1.00 79.31 205 LYS A C 1
ATOM 1689 O O . LYS A 1 205 ? 12.671 -9.260 -14.929 1.00 79.31 205 LYS A O 1
#

Sequence (205 aa):
MIPLSAVFKNIKLSFWIVLSIAIVWFIKDYQHKIEELKREKQNLQSLRRSDSLNYAEQTLSQRELSEYFQYQNNDLEKKLNAANIKLNRIEKVISQKLNYKDTTVSTIKAEGLVLAVKENKPMSVPVIDSNDCLVIKGSIIFDGQEIELKINDRQFKNISEVVTYWERRQWNFLGIKTRIFGKKQATVKIFNSCGKTETYIINKK

pLDDT: mean 84.15, std 7.57, range [46.41, 94.31]

Secondary structure (DSSP, 8-state):
---HHHHHHHHHHHHHHHHHHHHHHHHHHHHHHHHHHHHHHHHHHHHHHHHHHSEEEEEE-HHHHHHIIIII-HHHHHHHHHTT--GGG--EEEEEEEE-----------TTHHHHHHTT--EEEEEEEE-SSEEEEEEEEE-SS-EEEEEEEEEE---EEEEEEEEEPPEEETTEEE-TTPPEEEEEEEEESSSEEEEEEEEE-

Radius of gyration: 32.33 Å; chains: 1; bounding box: 83×47×98 Å

Organism: NCBI:txid2926907

Foldseek 3Di:
DPPPVVVVVVVVVVVVVVVVVVVVVVVVVVVVVVVVVVLVVQQVVQVVCCVVALGGEHEDALVRQVVCCVPPNVVVVVVCVVVVNDSVPDFKDKDKDFDFDDPDDDDDDQPCPVVCQVVLHWDKGWDWDDDQFKIWTWIFTDPSPDTDTGTDDIDGDKDKDKDKDWFFDWDADPNDTDRVVGDIDIDIHIDMSGGDMRIYMYGYD